Protein AF-A0A2S7UD95-F1 (afdb_monomer_lite)

Radius of gyration: 41.77 Å; chains: 1; bounding box: 107×38×133 Å

pLDDT: mean 90.7, std 10.5, range [41.28, 98.25]

Sequence (286 aa):
MSEIETAKEFFDQDFLKDIISALIGTGTALLVFYLTILWDRKKEKKKSKDDDNNRVRHFSNLVKSSIGHVETVASNLDKMVSEYEKNNLDFQLLRFSPNKSFNRLEKLLKNENYFLSYVNNFGESKIKTFNNLSSEVDYFNMQIDQLWTMVEKSQNFDYERKKRFKEQVSELMNLTAWFTKQPELLSDSDIDQLNSYIKEFYENMKDESDLNYFYEYIRKVLENVLIKYTSNQTVLSHLPKFRDTSVLFREIQLQNNNHKEELKQISETLKNTLEKYKSDASELIK

Secondary structure (DSSP, 8-state):
--SSSTTSSTT-HHHHHHHHHHHHHHHHHHHHHHHHHHHHHHHHHHHHHHHHHHHHHHHHHHHHHHHHHHHHHHHHHHHHHHHHHH-SSSPPPPPP----HHHHHHHHHT-HHHHHHHHHHH-GGGHHHHHHHHHHHHHHHHHHHHHHHHHHHHHHHHHHHHHHHHHHHHHHHHHHHHHTT-TTTS-HHHHHHHHHHHHHHHHH---TT-HHHHHHHHHHHHHHTGGGGTTSHHHHHHHHHHHHHHHHHHHHHHHHHHHHHHHHHHHHHHHHHHHHHHHHHHHHH-

Foldseek 3Di:
DPDPPPPPVVPDVVVVVVVVVVVVVVVVVVVVVVVVVVVVVVVVVVVLLVLLVVLLLVLLVLLVVVLVVLVVQLVQLVVLLVVCVVPLLDQGDRDDDDDCSLVVNLVLLPDVSNLVSVCVVPNPVLNVLSVLLNVLSVVVVVLVVVVVVLSVVLVVVLVVLLVVLLVLLVVVLVVLVVVLVCCVQFPPVLSVVSVVLSVCLVVPPPDPSPVVSSLVSLCCNVVVGLVVRCVPPVSVVCSVSSVVSNVSSVVSSVSSVVSSVVSVVSSVVSVVSSVVSCVSCVVSND

Organism: NCBI:txid1217969

Structure (mmCIF, N/CA/C/O backbone):
data_AF-A0A2S7UD95-F1
#
_entry.id   AF-A0A2S7UD95-F1
#
loop_
_atom_site.group_PDB
_atom_site.id
_atom_site.type_symbol
_atom_site.label_atom_id
_atom_site.label_alt_id
_atom_site.label_comp_id
_atom_site.label_asym_id
_atom_site.label_entity_id
_atom_site.label_seq_id
_atom_site.pdbx_PDB_ins_code
_atom_site.Cartn_x
_atom_site.Cartn_y
_atom_site.Cartn_z
_atom_site.occupancy
_atom_site.B_iso_or_equiv
_atom_site.auth_seq_id
_atom_site.auth_comp_id
_atom_site.auth_asym_id
_atom_site.auth_atom_id
_atom_site.pdbx_PDB_model_num
ATOM 1 N N . MET A 1 1 ? -72.784 25.195 90.424 1.00 41.28 1 MET A N 1
ATOM 2 C CA . MET A 1 1 ? -72.964 23.853 89.828 1.00 41.28 1 MET A CA 1
ATOM 3 C C . MET A 1 1 ? -73.214 24.035 88.335 1.00 41.28 1 MET A C 1
ATOM 5 O O . MET A 1 1 ? -74.368 24.108 87.949 1.00 41.28 1 MET A O 1
ATOM 9 N N . SER A 1 2 ? -72.171 24.204 87.514 1.00 45.53 2 SER A N 1
ATOM 10 C CA . SER A 1 2 ? -72.309 24.216 86.041 1.00 45.53 2 SER A CA 1
ATOM 11 C C . SER A 1 2 ? -70.952 24.112 85.317 1.00 45.53 2 SER A C 1
ATOM 13 O O . SER A 1 2 ? -70.662 24.921 84.444 1.00 45.53 2 SER A O 1
ATOM 15 N N . GLU A 1 3 ? -70.082 23.165 85.686 1.00 43.66 3 GLU A N 1
ATOM 16 C CA . GLU A 1 3 ? -68.773 23.022 85.006 1.00 43.66 3 GLU A CA 1
ATOM 17 C C . GLU A 1 3 ? -68.352 21.568 84.704 1.00 43.66 3 GLU A C 1
ATOM 19 O O . GLU A 1 3 ? -67.192 21.325 84.404 1.00 43.66 3 GLU A O 1
ATOM 24 N N . ILE A 1 4 ? -69.256 20.575 84.748 1.00 50.09 4 ILE A N 1
ATOM 25 C CA . ILE A 1 4 ? -68.863 19.152 84.576 1.00 50.09 4 ILE A CA 1
ATOM 26 C C . ILE A 1 4 ? -69.468 18.469 83.325 1.00 50.09 4 ILE A C 1
ATOM 28 O O . ILE A 1 4 ? -69.096 17.345 83.004 1.00 50.09 4 ILE A O 1
ATOM 32 N N . GLU A 1 5 ? -70.323 19.128 82.538 1.00 46.69 5 GLU A N 1
ATOM 33 C CA . GLU A 1 5 ? -70.929 18.488 81.348 1.00 46.69 5 GLU A CA 1
ATOM 34 C C . GLU A 1 5 ? -70.125 18.618 80.044 1.00 46.69 5 GLU A C 1
ATOM 36 O O . GLU A 1 5 ? -70.333 17.837 79.123 1.00 46.69 5 GLU A O 1
ATOM 41 N N . THR A 1 6 ? -69.130 19.500 79.960 1.00 47.50 6 THR A N 1
ATOM 42 C CA . THR A 1 6 ? -68.398 19.758 78.703 1.00 47.50 6 THR A CA 1
ATOM 43 C C . THR A 1 6 ? -67.282 18.760 78.377 1.00 47.50 6 THR A C 1
ATOM 45 O O . THR A 1 6 ? -66.757 18.779 77.268 1.00 47.50 6 THR A O 1
ATOM 48 N N . ALA A 1 7 ? -66.917 17.857 79.293 1.00 46.44 7 ALA A N 1
ATOM 49 C CA . ALA A 1 7 ? -65.842 16.884 79.057 1.00 46.44 7 ALA A CA 1
ATOM 50 C C . ALA A 1 7 ? -66.329 15.520 78.531 1.00 46.44 7 ALA A C 1
ATOM 52 O O . ALA A 1 7 ? -65.514 14.716 78.079 1.00 46.44 7 ALA A O 1
ATOM 53 N N . LYS A 1 8 ? -67.638 15.233 78.597 1.00 44.69 8 LYS A N 1
ATOM 54 C CA . LYS A 1 8 ? -68.181 13.892 78.315 1.00 44.69 8 LYS A CA 1
ATOM 55 C C . LYS A 1 8 ? -68.649 13.690 76.869 1.00 44.69 8 LYS A C 1
ATOM 57 O O . LYS A 1 8 ? -68.712 12.550 76.432 1.00 44.69 8 LYS A O 1
ATOM 62 N N . GLU A 1 9 ? -68.894 14.769 76.125 1.00 48.25 9 GLU A N 1
ATOM 63 C CA . GLU A 1 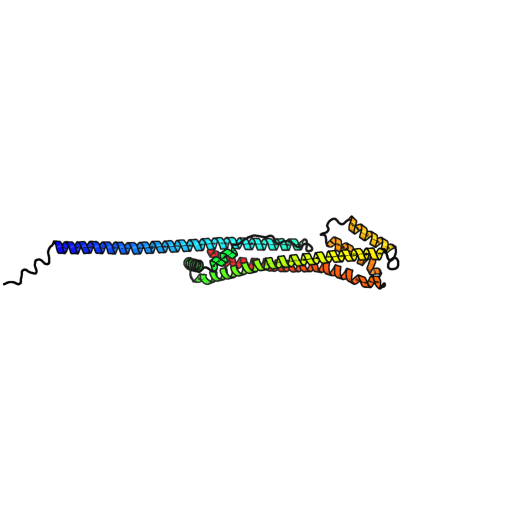9 ? -69.227 14.724 74.688 1.00 48.25 9 GLU A CA 1
ATOM 64 C C . GLU A 1 9 ? -67.995 14.786 73.766 1.00 48.25 9 GLU A C 1
ATOM 66 O O . GLU A 1 9 ? -68.100 14.514 72.577 1.00 48.25 9 GLU A O 1
ATOM 71 N N . PHE A 1 10 ? -66.801 15.093 74.288 1.00 51.41 10 PHE A N 1
ATOM 72 C CA . PHE A 1 10 ? -65.584 15.185 73.463 1.00 51.41 10 PHE A CA 1
ATOM 73 C C . PHE A 1 10 ? -64.951 13.813 73.142 1.00 51.41 10 PHE A C 1
ATOM 75 O O . PHE A 1 10 ? -64.099 13.704 72.265 1.00 51.41 10 PHE A O 1
ATOM 82 N N . PHE A 1 11 ? -65.370 12.755 73.843 1.00 52.34 11 PHE A N 1
ATOM 83 C CA . PHE A 1 11 ? -64.919 11.373 73.645 1.00 52.34 11 PHE A CA 1
ATOM 84 C C . PHE A 1 11 ? -66.098 10.466 73.275 1.00 52.34 11 PHE A C 1
ATOM 86 O O . PHE A 1 11 ? -66.363 9.465 73.942 1.00 52.34 11 PHE A O 1
ATOM 93 N N . ASP A 1 12 ? -66.824 10.829 72.218 1.00 63.19 12 ASP A N 1
ATOM 94 C CA . ASP A 1 12 ? -67.821 9.939 71.630 1.00 63.19 12 ASP A CA 1
ATOM 95 C C . ASP A 1 12 ? -67.127 8.709 71.009 1.00 63.19 12 ASP A C 1
ATOM 97 O O . ASP A 1 12 ? -66.039 8.814 70.426 1.00 63.19 12 ASP A O 1
ATOM 101 N N . GLN A 1 13 ? -67.721 7.523 71.151 1.00 63.59 13 GLN A N 1
ATOM 102 C CA . GLN A 1 13 ? -67.150 6.274 70.623 1.00 63.59 13 GLN A CA 1
ATOM 103 C C . GLN A 1 13 ? -66.925 6.355 69.108 1.00 63.59 13 GLN A C 1
ATOM 105 O O . GLN A 1 13 ? -65.952 5.789 68.603 1.00 63.59 13 GLN A O 1
ATOM 110 N N . ASP A 1 14 ? -67.782 7.098 68.411 1.00 69.06 14 ASP A N 1
ATOM 111 C CA . ASP A 1 14 ? -67.682 7.334 66.974 1.00 69.06 14 ASP A CA 1
ATOM 112 C C . ASP A 1 14 ? -66.488 8.235 66.614 1.00 69.06 14 ASP A C 1
ATOM 114 O O . ASP A 1 14 ? -65.767 7.934 65.666 1.00 69.06 14 ASP A O 1
ATOM 118 N N . PHE A 1 15 ? -66.153 9.238 67.437 1.00 71.75 15 PHE A N 1
ATOM 119 C CA . PHE A 1 15 ? -64.971 10.088 67.228 1.00 71.75 15 PHE A CA 1
ATOM 120 C C . PHE A 1 15 ? -63.655 9.300 67.355 1.00 71.75 15 PHE A C 1
ATOM 122 O O . PHE A 1 15 ? -62.754 9.421 66.521 1.00 71.75 15 PHE A O 1
ATOM 129 N N . LEU A 1 16 ? -63.543 8.431 68.367 1.00 72.75 16 LEU A N 1
ATOM 130 C CA . LEU A 1 16 ? -62.387 7.536 68.527 1.00 72.75 16 LEU A CA 1
ATOM 131 C C . LEU A 1 16 ? -62.278 6.528 67.375 1.00 72.75 16 LEU A C 1
ATOM 133 O O . LEU A 1 16 ? -61.175 6.228 66.912 1.00 72.75 16 LEU A O 1
ATOM 137 N N . LYS A 1 17 ? -63.413 6.011 66.900 1.00 75.44 17 LYS A N 1
ATOM 138 C CA . LYS A 1 17 ? -63.476 5.051 65.795 1.00 75.44 17 LYS A CA 1
ATOM 139 C C . LYS A 1 17 ? -63.091 5.692 64.463 1.00 75.44 17 LYS A C 1
ATOM 141 O O . LYS A 1 17 ? -62.359 5.062 63.698 1.00 75.44 17 LYS A O 1
ATOM 146 N N . ASP A 1 18 ? -63.487 6.937 64.224 1.00 75.25 18 ASP A N 1
ATOM 147 C CA . ASP A 1 18 ? -63.094 7.714 63.048 1.00 75.25 18 ASP A CA 1
ATOM 148 C C . ASP A 1 18 ? -61.602 8.060 63.068 1.00 75.25 18 ASP A C 1
ATOM 150 O O . ASP A 1 18 ? -60.921 7.882 62.058 1.00 75.25 18 ASP A O 1
ATOM 154 N N . ILE A 1 19 ? -61.047 8.444 64.225 1.00 77.25 19 ILE A N 1
ATOM 155 C CA . ILE A 1 19 ? -59.601 8.678 64.383 1.00 77.25 19 ILE A CA 1
ATOM 156 C C . ILE A 1 19 ? -58.801 7.395 64.138 1.00 77.25 19 ILE A C 1
ATOM 158 O O . ILE A 1 19 ? -57.818 7.416 63.396 1.00 77.25 19 ILE A O 1
ATOM 162 N N . ILE A 1 20 ? -59.208 6.267 64.728 1.00 76.69 20 ILE A N 1
ATOM 163 C CA . ILE A 1 20 ? -58.531 4.975 64.535 1.00 76.69 20 ILE A CA 1
ATOM 164 C C . ILE A 1 20 ? -58.647 4.524 63.074 1.00 76.69 20 ILE A C 1
ATOM 166 O O . ILE A 1 20 ? -57.659 4.079 62.493 1.00 76.69 20 ILE A O 1
ATOM 170 N N . SER A 1 21 ? -59.813 4.688 62.448 1.00 75.38 21 SER A N 1
ATOM 171 C CA . SER A 1 21 ? -60.026 4.341 61.037 1.00 75.38 21 SER A CA 1
ATOM 172 C C . SER A 1 21 ? -59.196 5.224 60.102 1.00 75.38 21 SER A C 1
ATOM 174 O O . SER A 1 21 ? -58.578 4.714 59.166 1.00 75.38 21 SER A O 1
ATOM 176 N N . ALA A 1 22 ? -59.097 6.525 60.386 1.00 79.12 22 ALA A N 1
ATOM 177 C CA . ALA A 1 22 ? -58.245 7.457 59.655 1.00 79.12 22 ALA A CA 1
ATOM 178 C C . ALA A 1 22 ? -56.751 7.144 59.842 1.00 79.12 22 ALA A C 1
ATOM 180 O O . ALA A 1 22 ? -55.991 7.193 58.873 1.00 79.12 22 ALA A O 1
ATOM 181 N N . LEU A 1 23 ? -56.322 6.762 61.050 1.00 77.38 23 LEU A N 1
ATOM 182 C CA . LEU A 1 23 ? -54.952 6.320 61.333 1.00 77.38 23 LEU A CA 1
ATOM 183 C C . LEU A 1 23 ? -54.609 5.018 60.602 1.00 77.38 23 LEU A C 1
ATOM 185 O O . LEU A 1 23 ? -53.533 4.922 60.015 1.00 77.38 23 LEU A O 1
ATOM 189 N N . ILE A 1 24 ? -55.520 4.042 60.582 1.00 83.06 24 ILE A N 1
ATOM 190 C CA . ILE A 1 24 ? -55.346 2.788 59.836 1.00 83.06 24 ILE A CA 1
ATOM 191 C C . ILE A 1 24 ? -55.293 3.071 58.331 1.00 83.06 24 ILE A C 1
ATOM 193 O O . ILE A 1 24 ? -54.383 2.589 57.655 1.00 83.06 24 ILE A O 1
ATOM 197 N N . GLY A 1 25 ? -56.211 3.884 57.800 1.00 83.56 25 GLY A N 1
ATOM 198 C CA . GLY A 1 25 ? -56.234 4.270 56.387 1.00 83.56 25 GLY A CA 1
ATOM 199 C C . GLY A 1 25 ? -54.957 4.998 55.961 1.00 83.56 25 GLY A C 1
ATOM 200 O O . GLY A 1 25 ? -54.326 4.622 54.974 1.00 83.56 25 GLY A O 1
ATOM 201 N N . THR A 1 26 ? -54.515 5.975 56.756 1.00 86.56 26 THR A N 1
ATOM 202 C CA . THR A 1 26 ? -53.285 6.742 56.506 1.00 86.56 26 THR A CA 1
ATOM 203 C C . THR A 1 26 ? -52.038 5.868 56.646 1.00 86.56 26 THR A C 1
ATOM 205 O O . THR A 1 26 ? -51.155 5.914 55.793 1.00 86.56 26 THR A O 1
ATOM 208 N N . GLY A 1 27 ? -51.968 5.022 57.678 1.00 84.69 27 GLY A N 1
ATOM 209 C CA . GLY A 1 27 ? -50.855 4.093 57.888 1.00 84.69 27 GLY A CA 1
ATOM 210 C C . GLY A 1 27 ? -50.731 3.062 56.765 1.00 84.69 27 GLY A C 1
ATOM 211 O O . GLY A 1 27 ? -49.632 2.809 56.273 1.00 84.69 27 GLY A O 1
ATOM 212 N N . THR A 1 28 ? -51.861 2.529 56.295 1.00 87.94 28 THR A N 1
ATOM 213 C CA . THR A 1 28 ? -51.903 1.604 55.153 1.00 87.94 28 THR A CA 1
ATOM 214 C C . THR A 1 28 ? -51.470 2.308 53.867 1.00 87.94 28 THR A C 1
ATOM 216 O O . THR A 1 28 ? -50.659 1.765 53.121 1.00 87.94 28 THR A O 1
ATOM 219 N N . ALA A 1 29 ? -51.933 3.539 53.628 1.00 88.56 29 ALA A N 1
ATOM 220 C CA . ALA A 1 29 ? -51.522 4.333 52.471 1.00 88.56 29 ALA A CA 1
ATOM 221 C C . ALA A 1 29 ? -50.014 4.649 52.480 1.00 88.56 29 ALA A C 1
ATOM 223 O O . ALA A 1 29 ? -49.354 4.492 51.453 1.00 88.56 29 ALA A O 1
ATOM 224 N N . LEU A 1 30 ? -49.446 5.021 53.634 1.00 88.00 30 LEU A N 1
ATOM 225 C CA . LEU A 1 30 ? -48.004 5.251 53.794 1.00 88.00 30 LEU A CA 1
ATOM 226 C C . LEU A 1 30 ? -47.185 3.979 53.551 1.00 88.00 30 LEU A C 1
ATOM 228 O O . LEU A 1 30 ? -46.147 4.033 52.891 1.00 88.00 30 LEU A O 1
ATOM 232 N N . LEU A 1 31 ? -47.656 2.833 54.045 1.00 90.25 31 LEU A N 1
ATOM 233 C CA . LEU A 1 31 ? -47.000 1.545 53.835 1.00 90.25 31 LEU A CA 1
ATOM 234 C C . LEU A 1 31 ? -47.027 1.134 52.358 1.00 90.25 31 LEU A C 1
ATOM 236 O O . LEU A 1 31 ? -45.992 0.746 51.819 1.00 90.25 31 LEU A O 1
ATOM 240 N N . VAL A 1 32 ? -48.175 1.271 51.686 1.00 92.19 32 VAL A N 1
ATOM 241 C CA . VAL A 1 32 ? -48.296 1.018 50.241 1.00 92.19 32 VAL A CA 1
ATOM 242 C C . VAL A 1 32 ? -47.366 1.945 49.461 1.00 92.19 32 VAL A C 1
ATOM 244 O O . VAL A 1 32 ? -46.585 1.464 48.647 1.00 92.19 32 VAL A O 1
ATOM 247 N N . PHE A 1 33 ? -47.369 3.246 49.759 1.00 91.88 33 PHE A N 1
ATOM 248 C CA . PHE A 1 33 ? -46.490 4.220 49.110 1.00 91.88 33 PHE A CA 1
ATOM 249 C C . PHE A 1 33 ? -45.003 3.875 49.287 1.00 91.88 33 PHE A C 1
ATOM 251 O O . PHE A 1 33 ? -44.237 3.885 48.322 1.00 91.88 33 PHE A O 1
ATOM 258 N N . TYR A 1 34 ? -44.592 3.504 50.502 1.00 92.06 34 TYR A N 1
ATOM 259 C CA . TYR A 1 34 ? -43.222 3.083 50.787 1.00 92.06 34 TYR A CA 1
ATOM 260 C C . TYR A 1 34 ? -42.828 1.816 50.011 1.00 92.06 34 TYR A C 1
ATOM 262 O O . TYR A 1 34 ? -41.756 1.771 49.401 1.00 92.06 34 TYR A O 1
ATOM 270 N N . LEU A 1 35 ? -43.699 0.800 49.981 1.00 93.62 35 LEU A N 1
ATOM 271 C CA . LEU A 1 35 ? -43.471 -0.427 49.213 1.00 93.62 35 LEU A CA 1
ATOM 272 C C . LEU A 1 35 ? -43.395 -0.156 47.705 1.00 93.62 35 LEU A C 1
ATOM 274 O O . LEU A 1 35 ? -42.530 -0.725 47.036 1.00 93.62 35 LEU A O 1
ATOM 278 N N . THR A 1 36 ? -44.235 0.739 47.178 1.00 93.12 36 THR A N 1
ATOM 279 C CA . THR A 1 36 ? -44.189 1.171 45.775 1.00 93.12 36 THR A CA 1
ATOM 280 C C . THR A 1 36 ? -42.856 1.840 45.450 1.00 93.12 36 THR A C 1
ATOM 282 O O . THR A 1 36 ? -42.200 1.419 44.501 1.00 93.12 36 THR A O 1
ATOM 285 N N . ILE A 1 37 ? -42.370 2.775 46.280 1.00 92.81 37 ILE A N 1
ATOM 286 C CA . ILE A 1 37 ? -41.050 3.405 46.086 1.00 92.81 37 ILE A CA 1
ATOM 287 C C . ILE A 1 37 ? -39.927 2.361 46.073 1.00 92.81 37 ILE A C 1
ATOM 289 O O . ILE A 1 37 ? -39.010 2.439 45.252 1.00 92.81 37 ILE A O 1
ATOM 293 N N . LEU A 1 38 ? -39.959 1.382 46.981 1.00 93.00 38 LEU A N 1
ATOM 294 C CA . LEU A 1 38 ? -38.955 0.31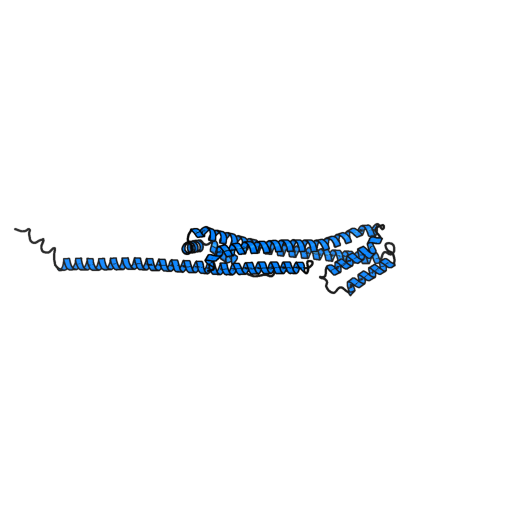6 47.002 1.00 93.00 38 LEU A CA 1
ATOM 295 C C . LEU A 1 38 ? -39.010 -0.550 45.740 1.00 93.00 38 LEU A C 1
ATOM 297 O O . LEU A 1 38 ? -37.960 -0.912 45.195 1.00 93.00 38 LEU A O 1
ATOM 301 N N . TRP A 1 39 ? -40.214 -0.882 45.274 1.00 92.50 39 TRP A N 1
ATOM 302 C CA . TRP A 1 39 ? -40.412 -1.669 44.062 1.00 92.50 39 TRP A CA 1
ATOM 303 C C . TRP A 1 39 ? -39.953 -0.917 42.812 1.00 92.50 39 TRP A C 1
ATOM 305 O O . TRP A 1 39 ? -39.196 -1.482 42.017 1.00 92.50 39 TRP A O 1
ATOM 315 N N . ASP A 1 40 ? -40.306 0.361 42.688 1.00 91.56 40 ASP A N 1
ATOM 316 C CA . ASP A 1 40 ? -39.889 1.226 41.584 1.00 91.56 40 ASP A CA 1
ATOM 317 C C . ASP A 1 40 ? -38.369 1.382 41.556 1.00 91.56 40 ASP A C 1
ATOM 319 O O . ASP A 1 40 ? -37.747 1.112 40.530 1.00 91.56 40 ASP A O 1
ATOM 323 N N . ARG A 1 41 ? -37.731 1.643 42.705 1.00 92.44 41 ARG A N 1
ATOM 324 C CA . ARG A 1 41 ? -36.260 1.677 42.809 1.00 92.44 41 ARG A CA 1
ATOM 325 C C . ARG A 1 41 ? -35.614 0.358 42.390 1.00 92.44 41 ARG A C 1
ATOM 327 O O . ARG A 1 41 ? -34.565 0.355 41.746 1.00 92.44 41 ARG A O 1
ATOM 334 N N . LYS A 1 42 ? -36.202 -0.785 42.759 1.00 92.75 42 LYS A N 1
ATOM 335 C CA . LYS A 1 42 ? -35.689 -2.108 42.361 1.00 92.75 42 LYS A CA 1
ATOM 336 C C . LYS A 1 42 ? -35.839 -2.328 40.854 1.00 92.75 42 LYS A C 1
ATOM 338 O O . LYS A 1 42 ? -34.926 -2.864 40.225 1.00 92.75 42 LYS A O 1
ATOM 343 N N . LYS A 1 43 ? -36.965 -1.908 40.278 1.00 93.25 43 LYS A N 1
ATOM 344 C CA . LYS A 1 43 ? -37.251 -1.990 38.843 1.00 93.25 43 LYS A CA 1
ATOM 345 C C . LYS A 1 43 ? -36.322 -1.087 38.032 1.00 93.25 43 LYS A C 1
ATOM 347 O O . LYS A 1 43 ? -35.761 -1.552 37.044 1.00 93.25 43 LYS A O 1
ATOM 352 N N . GLU A 1 44 ? -36.099 0.147 38.473 1.00 91.25 44 GLU A N 1
ATOM 353 C CA . GLU A 1 44 ? -35.153 1.087 37.863 1.00 91.25 44 GLU A CA 1
ATOM 354 C C . GLU A 1 44 ? -33.721 0.559 37.905 1.00 91.25 44 GLU A C 1
ATOM 356 O O . GLU A 1 44 ? -33.050 0.539 36.876 1.00 91.25 44 GLU A O 1
ATOM 361 N N . LYS A 1 45 ? -33.268 0.039 39.055 1.00 90.69 45 LYS A N 1
ATOM 362 C CA . LYS A 1 45 ? -31.945 -0.597 39.168 1.00 90.69 45 LYS A CA 1
ATOM 363 C C . LYS A 1 45 ? -31.791 -1.783 38.220 1.00 90.69 45 LYS A C 1
ATOM 365 O O . LYS A 1 45 ? -30.742 -1.930 37.599 1.00 90.69 45 LYS A O 1
ATOM 370 N N . LYS A 1 46 ? -32.824 -2.624 38.097 1.00 92.69 46 LYS A N 1
ATOM 371 C CA . LYS A 1 46 ? -32.813 -3.750 37.154 1.00 92.69 46 LYS A CA 1
ATOM 372 C C . LYS A 1 46 ? -32.730 -3.255 35.709 1.00 92.69 46 LYS A C 1
ATOM 374 O O . LYS A 1 46 ? -31.874 -3.725 34.974 1.00 92.69 46 LYS A O 1
ATOM 379 N N . LYS A 1 47 ? -33.565 -2.283 35.333 1.00 92.81 47 LYS A N 1
ATOM 380 C CA . LYS A 1 47 ? -33.572 -1.699 33.987 1.00 92.81 47 LYS A CA 1
ATOM 381 C C . LYS A 1 47 ? -32.221 -1.072 33.634 1.00 92.81 47 LYS A C 1
ATOM 383 O O . LYS A 1 47 ? -31.691 -1.364 32.575 1.00 92.81 47 LYS A O 1
ATOM 388 N N . SER A 1 48 ? -31.645 -0.286 34.543 1.00 91.00 48 SER A N 1
ATOM 389 C CA . SER A 1 48 ? -30.319 0.318 34.371 1.00 91.00 48 SER A CA 1
ATOM 390 C C . SER A 1 48 ? -29.236 -0.745 34.146 1.00 91.00 48 SER A C 1
ATOM 392 O O . SER A 1 48 ? -28.458 -0.656 33.200 1.00 91.00 48 SER A O 1
ATOM 394 N N . LYS A 1 49 ? -29.252 -1.827 34.937 1.00 92.25 49 LYS A N 1
ATOM 395 C CA . LYS A 1 49 ? -28.331 -2.956 34.754 1.00 92.25 49 LYS A CA 1
ATOM 396 C C . LYS A 1 49 ? -28.532 -3.674 33.413 1.00 92.25 49 LYS A C 1
ATOM 398 O O . LYS A 1 49 ? -27.554 -4.056 32.775 1.00 92.25 49 LYS A O 1
ATOM 403 N N . ASP A 1 50 ? -29.777 -3.864 32.981 1.00 93.06 50 ASP A N 1
ATOM 404 C CA . ASP A 1 50 ? -30.091 -4.471 31.683 1.00 93.06 50 ASP A CA 1
ATOM 405 C C . ASP A 1 50 ? -29.612 -3.576 30.520 1.00 93.06 50 ASP A C 1
ATOM 407 O O . ASP A 1 50 ? -29.041 -4.078 29.548 1.00 93.06 50 ASP A O 1
ATOM 411 N N . ASP A 1 51 ? -29.774 -2.255 30.637 1.00 93.19 51 ASP A N 1
ATOM 412 C CA . ASP A 1 51 ? -29.285 -1.269 29.666 1.00 93.19 51 ASP A CA 1
ATOM 413 C C . ASP A 1 51 ? -27.746 -1.260 29.593 1.00 93.19 51 ASP A C 1
ATOM 415 O O . ASP A 1 51 ? -27.181 -1.289 28.494 1.00 93.19 51 ASP A O 1
ATOM 419 N N . ASP A 1 52 ? -27.065 -1.307 30.741 1.00 92.56 52 ASP A N 1
ATOM 420 C CA . ASP A 1 52 ? -25.605 -1.411 30.824 1.00 92.56 52 ASP A CA 1
ATOM 421 C C . ASP A 1 52 ? -25.090 -2.697 30.162 1.00 92.56 52 ASP A C 1
ATOM 423 O O . ASP A 1 52 ? -24.198 -2.650 29.310 1.00 92.56 52 ASP A O 1
ATOM 427 N N . ASN A 1 53 ? -25.696 -3.844 30.480 1.00 93.38 53 ASN A N 1
ATOM 428 C CA . ASN A 1 53 ? -25.354 -5.133 29.871 1.00 93.38 53 ASN A CA 1
ATOM 429 C C . ASN A 1 53 ? -25.551 -5.115 28.349 1.00 93.38 53 ASN A C 1
ATOM 431 O O . ASN A 1 53 ? -24.726 -5.637 27.597 1.00 93.38 53 ASN A O 1
ATOM 435 N N . ASN A 1 54 ? -26.641 -4.507 27.872 1.00 92.94 54 ASN A N 1
ATOM 436 C CA . ASN A 1 54 ? -26.917 -4.385 26.443 1.00 92.94 54 ASN A CA 1
ATOM 437 C C . ASN A 1 54 ? -25.863 -3.538 25.723 1.00 92.94 54 ASN A C 1
ATOM 439 O O . ASN A 1 54 ? -25.414 -3.925 24.640 1.00 92.94 54 ASN A O 1
ATOM 443 N N . ARG A 1 55 ? -25.437 -2.422 26.326 1.00 94.50 55 ARG A N 1
ATOM 444 C CA . ARG A 1 55 ? -24.370 -1.562 25.789 1.00 94.50 55 ARG A CA 1
ATOM 445 C C . ARG A 1 55 ? -23.030 -2.285 25.759 1.00 94.50 55 ARG A C 1
ATOM 447 O O . ARG A 1 55 ? -22.377 -2.274 24.718 1.00 94.50 55 ARG A O 1
ATOM 454 N N . VAL A 1 56 ? -22.656 -2.974 26.839 1.00 93.62 56 VAL A N 1
ATOM 455 C CA . VAL A 1 56 ? -21.416 -3.767 26.895 1.00 93.62 56 VAL A CA 1
ATOM 456 C C . VAL A 1 56 ? -21.431 -4.890 25.860 1.00 93.62 56 VAL A C 1
ATOM 458 O O . VAL A 1 56 ? -20.448 -5.080 25.149 1.00 93.62 56 VAL A O 1
ATOM 461 N N . ARG A 1 57 ? -22.559 -5.586 25.686 1.00 93.75 57 ARG A N 1
AT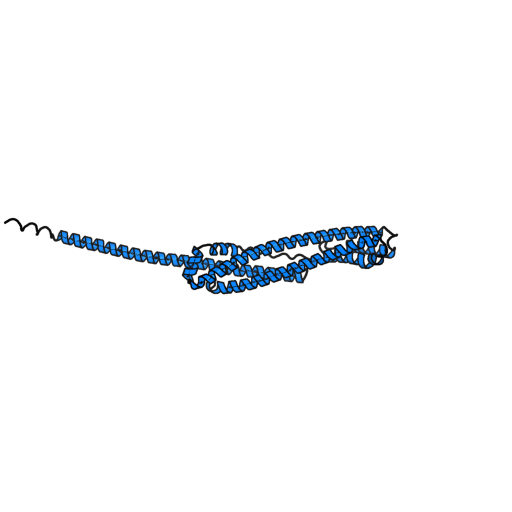OM 462 C CA . ARG A 1 57 ? -22.708 -6.619 24.650 1.00 93.75 57 ARG A CA 1
ATOM 463 C C . ARG A 1 57 ? -22.576 -6.047 23.238 1.00 93.75 57 ARG A C 1
ATOM 465 O O . ARG A 1 57 ? -21.904 -6.638 22.397 1.00 93.75 57 ARG A O 1
ATOM 472 N N . HIS A 1 58 ? -23.205 -4.904 22.965 1.00 93.69 58 HIS A N 1
ATOM 473 C CA . HIS A 1 58 ? -23.068 -4.229 21.673 1.00 93.69 58 HIS A CA 1
ATOM 474 C C . HIS A 1 58 ? -21.616 -3.808 21.409 1.00 93.69 58 HIS A C 1
ATOM 476 O O . HIS A 1 58 ? -21.094 -4.056 20.322 1.00 93.69 58 HIS A O 1
ATOM 482 N N . PHE A 1 59 ? -20.953 -3.240 22.419 1.00 94.06 59 PHE A N 1
ATOM 483 C CA . PHE A 1 59 ? -19.543 -2.875 22.358 1.00 94.06 59 PHE A CA 1
ATOM 484 C C . PHE A 1 59 ? -18.655 -4.096 22.082 1.00 94.06 59 PHE A C 1
ATOM 486 O O . PHE A 1 59 ? -17.904 -4.087 21.112 1.00 94.06 59 PHE A O 1
ATOM 493 N N . SER A 1 60 ? -18.825 -5.185 22.838 1.00 94.00 60 SER A N 1
ATOM 494 C CA . SER A 1 60 ? -18.123 -6.461 22.639 1.00 94.00 60 SER A CA 1
ATOM 495 C C . SER A 1 60 ? -18.272 -6.998 21.212 1.00 94.00 60 SER A C 1
ATOM 497 O O . SER A 1 60 ? -17.280 -7.338 20.570 1.00 94.00 60 SER A O 1
ATOM 499 N N . ASN A 1 61 ? -19.489 -7.008 20.661 1.00 92.81 61 ASN A N 1
ATOM 500 C CA . ASN A 1 61 ? -19.722 -7.469 19.289 1.00 92.81 61 ASN A CA 1
ATOM 501 C C . ASN A 1 61 ? -18.961 -6.633 18.250 1.00 92.81 61 ASN A C 1
ATOM 503 O O . ASN A 1 61 ? -18.428 -7.181 17.283 1.00 92.81 61 ASN A O 1
ATOM 507 N N . LEU A 1 62 ? -18.890 -5.315 18.443 1.00 93.12 62 LEU A N 1
ATOM 508 C CA . LEU A 1 62 ? -18.130 -4.441 17.554 1.00 93.12 62 LEU A CA 1
ATOM 509 C C . LEU A 1 62 ? -16.620 -4.642 17.698 1.00 93.12 62 LEU A C 1
ATOM 511 O O . LEU A 1 62 ? -15.936 -4.652 16.679 1.00 93.12 62 LEU A O 1
ATOM 515 N N . VAL A 1 63 ? -16.122 -4.871 18.915 1.00 94.31 63 VAL A N 1
ATOM 516 C CA . VAL A 1 63 ? -14.715 -5.219 19.168 1.00 94.31 63 VAL A CA 1
ATOM 517 C C . VAL A 1 63 ? -14.350 -6.549 18.492 1.00 94.31 63 VAL A C 1
ATOM 519 O O . VAL A 1 63 ? -13.340 -6.643 17.802 1.00 94.31 63 VAL A O 1
ATOM 522 N N . LYS A 1 64 ? -15.203 -7.579 18.583 1.00 93.31 64 LYS A N 1
ATOM 523 C CA . LYS A 1 64 ? -14.995 -8.849 17.856 1.00 93.31 64 LYS A CA 1
ATOM 524 C C . LYS A 1 64 ? -14.959 -8.634 16.340 1.00 93.31 64 LYS A C 1
ATOM 526 O O . LYS A 1 64 ? -14.117 -9.195 15.644 1.00 93.31 64 LYS A O 1
ATOM 531 N N . SER A 1 65 ? -15.865 -7.804 15.821 1.00 92.06 65 SER A N 1
ATOM 532 C CA . SER A 1 65 ? -15.918 -7.484 14.392 1.00 92.06 65 SER A CA 1
ATOM 533 C C . SER A 1 65 ? -14.698 -6.692 13.910 1.00 92.06 65 SER A C 1
ATOM 535 O O . SER A 1 65 ? -14.246 -6.907 12.785 1.00 92.06 65 SER A O 1
ATOM 537 N N . SER A 1 66 ? -14.169 -5.779 14.727 1.00 93.06 66 SER A N 1
ATOM 538 C CA . SER A 1 66 ? -13.001 -4.974 14.370 1.00 93.06 66 SER A CA 1
ATOM 539 C C . SER A 1 66 ? -11.713 -5.796 14.369 1.00 93.06 66 SER A C 1
ATOM 541 O O . SER A 1 66 ? -10.902 -5.620 13.464 1.00 93.06 66 SER A O 1
ATOM 543 N N . ILE A 1 67 ? -11.570 -6.765 15.281 1.00 94.25 67 ILE A N 1
ATOM 544 C CA . ILE A 1 67 ? -10.467 -7.742 15.262 1.00 94.25 67 ILE A CA 1
ATOM 545 C C . ILE A 1 67 ? -10.412 -8.458 13.909 1.00 94.25 67 ILE A C 1
ATOM 547 O O . ILE A 1 67 ? -9.403 -8.370 13.212 1.00 94.25 67 ILE A O 1
ATOM 551 N N . GLY A 1 68 ? -11.521 -9.078 13.487 1.00 92.19 68 GLY A N 1
ATOM 552 C CA . GLY A 1 68 ? -11.573 -9.783 12.201 1.00 92.19 68 GLY A CA 1
ATOM 553 C C . GLY A 1 68 ? -11.315 -8.866 10.998 1.00 92.19 68 GLY A C 1
ATOM 554 O O . GLY A 1 68 ? -10.787 -9.298 9.971 1.00 92.19 68 GLY A O 1
ATOM 555 N N . HIS A 1 69 ? -11.638 -7.573 11.120 1.00 92.12 69 HIS A N 1
ATOM 556 C CA . HIS A 1 69 ? -11.305 -6.599 10.089 1.00 92.12 69 HIS A CA 1
ATOM 557 C C . HIS A 1 69 ? -9.797 -6.384 9.953 1.00 92.12 69 HIS A C 1
ATOM 559 O O . HIS A 1 69 ? -9.289 -6.462 8.836 1.00 92.12 69 HIS A O 1
ATOM 565 N N . VAL A 1 70 ? -9.088 -6.144 11.061 1.00 92.50 70 VAL A N 1
ATOM 566 C CA . VAL A 1 70 ? -7.628 -5.945 11.035 1.00 92.50 70 VAL A CA 1
ATOM 567 C C . VAL A 1 70 ? -6.929 -7.195 10.534 1.00 92.50 70 VAL A C 1
ATOM 569 O O . VAL A 1 70 ? -6.022 -7.085 9.718 1.00 92.50 70 VAL A O 1
ATOM 572 N N . GLU A 1 71 ? -7.385 -8.381 10.940 1.00 93.88 71 GLU A N 1
ATOM 573 C CA . GLU A 1 71 ? -6.856 -9.654 10.432 1.00 93.88 71 GLU A CA 1
ATOM 574 C C . GLU A 1 71 ? -6.998 -9.756 8.910 1.00 93.88 71 GLU A C 1
ATOM 576 O O . GLU A 1 71 ? -6.062 -10.154 8.214 1.00 93.88 71 GLU A O 1
ATOM 581 N N . THR A 1 72 ? -8.145 -9.332 8.375 1.00 93.31 72 THR A N 1
ATOM 582 C CA . THR A 1 72 ? -8.383 -9.302 6.927 1.00 93.31 72 THR A CA 1
ATOM 583 C C . THR A 1 72 ? -7.470 -8.296 6.226 1.00 93.31 72 THR A C 1
ATOM 585 O O . THR A 1 72 ? -6.883 -8.626 5.196 1.00 93.31 72 THR A O 1
ATOM 588 N N . VAL A 1 73 ? -7.318 -7.086 6.777 1.00 92.50 73 VAL A N 1
ATOM 589 C CA . VAL A 1 73 ? -6.426 -6.051 6.223 1.00 92.50 73 VAL A CA 1
ATOM 590 C C . VAL A 1 73 ? -4.978 -6.539 6.224 1.00 92.50 73 VAL A C 1
ATOM 592 O O . VAL A 1 73 ? -4.332 -6.511 5.180 1.00 92.50 73 VAL A O 1
ATOM 595 N N . ALA A 1 74 ? -4.493 -7.066 7.349 1.00 93.12 74 ALA A N 1
ATOM 596 C CA . ALA A 1 74 ? -3.144 -7.611 7.473 1.00 93.12 74 ALA A CA 1
ATOM 597 C C . ALA A 1 74 ? -2.905 -8.774 6.493 1.00 93.12 74 ALA A C 1
ATOM 599 O O . ALA A 1 74 ? -1.897 -8.796 5.792 1.00 93.12 74 ALA A O 1
ATOM 600 N N . SER A 1 75 ? -3.865 -9.696 6.356 1.00 94.50 75 SER A N 1
ATOM 601 C CA . SER A 1 75 ? -3.774 -10.788 5.377 1.00 94.50 75 SER A CA 1
ATOM 602 C C . SER A 1 75 ? -3.744 -10.285 3.930 1.00 94.50 75 SER A C 1
ATOM 604 O O . SER A 1 75 ? -3.041 -10.849 3.089 1.00 94.50 75 SER A O 1
ATOM 606 N N . ASN A 1 76 ? -4.504 -9.235 3.611 1.00 94.38 76 ASN A N 1
ATOM 607 C CA . ASN A 1 76 ? -4.493 -8.637 2.278 1.00 94.38 76 ASN A CA 1
ATOM 608 C C . ASN A 1 76 ? -3.163 -7.934 1.979 1.00 94.38 76 ASN A C 1
ATOM 610 O O . ASN A 1 76 ? -2.682 -8.044 0.851 1.00 94.38 76 ASN A O 1
ATOM 614 N N . LEU A 1 77 ? -2.554 -7.282 2.974 1.00 94.69 77 LEU A N 1
ATOM 615 C CA . LEU A 1 77 ? -1.209 -6.713 2.861 1.00 94.69 77 LEU A CA 1
ATOM 616 C C . LEU A 1 77 ? -0.159 -7.796 2.621 1.00 94.69 77 LEU A C 1
ATOM 618 O O . LEU A 1 77 ? 0.619 -7.677 1.682 1.00 94.69 77 LEU A O 1
ATOM 622 N N . ASP A 1 78 ? -0.179 -8.884 3.394 1.00 94.88 78 ASP A N 1
ATOM 623 C CA . ASP A 1 78 ? 0.762 -9.997 3.208 1.00 94.88 78 ASP A CA 1
ATOM 624 C C . ASP A 1 78 ? 0.659 -10.601 1.801 1.00 94.88 78 ASP A C 1
ATOM 626 O O . ASP A 1 78 ? 1.668 -10.891 1.159 1.00 94.88 78 ASP A O 1
ATOM 630 N N . LYS A 1 79 ? -0.570 -10.756 1.290 1.00 95.12 79 LYS A N 1
ATOM 631 C CA . LYS A 1 79 ? -0.799 -11.219 -0.085 1.00 95.12 79 LYS A CA 1
ATOM 632 C C . LYS A 1 79 ? -0.215 -10.242 -1.099 1.00 95.12 79 LYS A C 1
ATOM 634 O O . LYS A 1 79 ? 0.494 -10.681 -1.995 1.00 95.12 79 LYS A O 1
ATOM 639 N N . MET A 1 80 ? -0.474 -8.944 -0.949 1.00 95.12 80 MET A N 1
ATOM 640 C CA . MET A 1 80 ? 0.077 -7.912 -1.834 1.00 95.12 80 MET A CA 1
ATOM 641 C C . MET A 1 80 ? 1.613 -7.926 -1.834 1.00 95.12 80 MET A C 1
ATOM 643 O O . MET A 1 80 ? 2.220 -7.909 -2.901 1.00 95.12 80 MET A O 1
ATOM 647 N N . VAL A 1 81 ? 2.238 -8.051 -0.659 1.00 95.94 81 VAL A N 1
ATOM 648 C CA . VAL A 1 81 ? 3.695 -8.206 -0.517 1.00 95.94 81 VAL A CA 1
ATOM 649 C C . VAL A 1 81 ? 4.192 -9.446 -1.264 1.00 95.94 81 VAL A C 1
ATOM 651 O O . VAL A 1 81 ? 5.136 -9.344 -2.043 1.00 95.94 81 VAL A O 1
ATOM 654 N N . SER A 1 82 ? 3.526 -10.593 -1.101 1.00 95.69 82 SER A N 1
ATOM 655 C CA . SER A 1 82 ? 3.911 -11.834 -1.789 1.00 95.69 82 SER A CA 1
ATOM 656 C C . SER A 1 82 ? 3.772 -11.759 -3.314 1.00 95.69 82 SER A C 1
ATOM 658 O O . SER A 1 82 ? 4.521 -12.413 -4.033 1.00 95.69 82 SER A O 1
ATOM 660 N N . GLU A 1 83 ? 2.836 -10.959 -3.834 1.00 95.44 83 GLU A N 1
ATOM 661 C CA . GLU A 1 83 ? 2.710 -10.743 -5.279 1.00 95.44 83 GLU A CA 1
ATOM 662 C C . GLU A 1 83 ? 3.834 -9.838 -5.809 1.00 95.44 83 GLU A C 1
ATOM 664 O O . GLU A 1 83 ? 4.398 -10.132 -6.862 1.00 95.44 83 GLU A O 1
ATOM 669 N N . TYR A 1 84 ? 4.254 -8.817 -5.051 1.00 95.12 84 TYR A N 1
ATOM 670 C CA . TYR A 1 84 ? 5.437 -8.019 -5.402 1.00 95.12 84 TYR A CA 1
ATOM 671 C C . TYR A 1 84 ? 6.731 -8.843 -5.414 1.00 95.12 84 TYR A C 1
ATOM 673 O O . TYR A 1 84 ? 7.625 -8.561 -6.206 1.00 95.12 84 TYR A O 1
ATOM 681 N N . GLU A 1 85 ? 6.854 -9.866 -4.562 1.00 92.81 85 GLU A N 1
ATOM 682 C CA . GLU A 1 85 ? 8.008 -10.778 -4.575 1.00 92.81 85 GLU A CA 1
ATOM 683 C C . GLU A 1 85 ? 8.068 -11.641 -5.842 1.00 92.81 85 GLU A C 1
ATOM 685 O O . GLU A 1 85 ? 9.157 -11.997 -6.290 1.00 92.81 85 GLU A O 1
ATOM 690 N N . LYS A 1 86 ? 6.912 -11.956 -6.439 1.00 93.56 86 LYS A N 1
ATOM 691 C CA . LYS A 1 86 ? 6.831 -12.692 -7.709 1.00 93.56 86 LYS A CA 1
ATOM 692 C C . LYS A 1 86 ? 7.066 -11.778 -8.906 1.00 93.56 86 LYS A C 1
ATOM 694 O O . LYS A 1 86 ? 7.715 -12.185 -9.865 1.00 93.56 86 LYS A O 1
ATOM 699 N N . ASN A 1 87 ? 6.508 -10.569 -8.864 1.00 91.25 87 ASN A N 1
ATOM 700 C CA . ASN A 1 87 ? 6.595 -9.589 -9.934 1.00 91.25 87 ASN A CA 1
ATOM 701 C C . ASN A 1 87 ? 6.614 -8.169 -9.355 1.00 91.25 87 ASN A C 1
ATOM 703 O O . ASN A 1 87 ? 5.583 -7.623 -8.959 1.00 91.25 87 ASN A O 1
ATOM 707 N N . ASN A 1 88 ? 7.801 -7.564 -9.351 1.00 91.38 88 ASN A N 1
ATOM 708 C CA . ASN A 1 88 ? 8.018 -6.209 -8.850 1.00 91.38 88 ASN A CA 1
ATOM 709 C C . ASN A 1 88 ? 7.948 -5.124 -9.936 1.00 91.38 88 ASN A C 1
ATOM 711 O O . ASN A 1 88 ? 8.170 -3.947 -9.646 1.00 91.38 88 ASN A O 1
ATOM 715 N N . LEU A 1 89 ? 7.658 -5.502 -11.180 1.00 92.62 89 LEU A N 1
ATOM 716 C CA . LEU A 1 89 ? 7.415 -4.549 -12.256 1.00 92.62 89 LEU A CA 1
ATOM 717 C C . LEU A 1 89 ? 5.956 -4.136 -12.280 1.00 92.62 89 LEU A C 1
ATOM 719 O O . LEU A 1 89 ? 5.673 -2.957 -12.464 1.00 92.62 89 LEU A O 1
ATOM 723 N N . ASP A 1 90 ? 5.038 -5.065 -12.032 1.00 90.00 90 ASP A N 1
ATOM 724 C CA . ASP A 1 90 ? 3.618 -4.752 -11.965 1.00 90.00 90 ASP A CA 1
ATOM 725 C C . ASP A 1 90 ? 3.212 -4.197 -10.607 1.00 90.00 90 ASP A C 1
ATOM 727 O O . ASP A 1 90 ? 3.646 -4.657 -9.549 1.00 90.00 90 ASP A O 1
ATOM 731 N N . PHE A 1 91 ? 2.349 -3.182 -10.648 1.00 91.69 91 PHE A N 1
ATOM 732 C CA . PHE A 1 91 ? 1.785 -2.623 -9.435 1.00 91.69 91 PHE A CA 1
ATOM 733 C C . PHE A 1 91 ? 0.687 -3.550 -8.929 1.00 91.69 91 PHE A C 1
ATOM 735 O O . PHE A 1 91 ? -0.287 -3.818 -9.634 1.00 91.69 91 PHE A O 1
ATOM 742 N N . GLN A 1 92 ? 0.836 -4.027 -7.700 1.00 92.12 92 GLN A N 1
ATOM 743 C CA . GLN A 1 92 ? -0.133 -4.923 -7.089 1.00 92.12 92 GLN A CA 1
ATOM 744 C C . GLN A 1 92 ? -1.263 -4.105 -6.467 1.00 92.12 92 GLN A C 1
ATOM 746 O O . GLN A 1 92 ? -1.028 -3.087 -5.827 1.00 92.12 92 GLN A O 1
ATOM 751 N N . LEU A 1 93 ? -2.513 -4.528 -6.649 1.00 87.50 93 LEU A N 1
ATOM 752 C CA . LEU A 1 93 ? -3.658 -3.804 -6.095 1.00 87.50 93 LEU A CA 1
ATOM 753 C C . LEU A 1 93 ? -3.995 -4.305 -4.692 1.00 87.50 93 LEU A C 1
ATOM 755 O O . LEU A 1 93 ? -4.139 -5.510 -4.459 1.00 87.50 93 LEU A O 1
ATOM 759 N N . LEU A 1 94 ? -4.200 -3.369 -3.764 1.00 86.44 94 LEU A N 1
ATOM 760 C CA . LEU A 1 94 ? -4.665 -3.699 -2.424 1.00 86.44 94 LEU A CA 1
ATOM 761 C C . LEU A 1 94 ? -6.107 -4.220 -2.483 1.00 86.44 94 LEU A C 1
ATOM 763 O O . LEU A 1 94 ? -7.023 -3.548 -2.961 1.00 86.44 94 LEU A O 1
ATOM 767 N N . ARG A 1 95 ? -6.328 -5.427 -1.957 1.00 86.62 95 ARG A N 1
ATOM 768 C CA . ARG A 1 95 ? -7.672 -6.008 -1.863 1.00 86.62 95 ARG A CA 1
ATOM 769 C C . ARG A 1 95 ? -8.486 -5.268 -0.805 1.00 86.62 95 ARG A C 1
ATOM 771 O O . ARG A 1 95 ? -8.170 -5.310 0.385 1.00 86.62 95 ARG A O 1
ATOM 778 N N . PHE A 1 96 ? -9.554 -4.618 -1.249 1.00 75.00 96 PHE A N 1
ATOM 779 C CA . PHE A 1 96 ? -10.431 -3.840 -0.386 1.00 75.00 96 PHE A CA 1
ATOM 780 C C . PHE A 1 96 ? -11.322 -4.733 0.486 1.00 75.00 96 PHE A C 1
ATOM 782 O O . PHE A 1 96 ? -11.945 -5.680 0.007 1.00 75.00 96 PHE A O 1
ATOM 789 N N . SER A 1 97 ? -11.412 -4.392 1.772 1.00 76.00 97 SER A N 1
ATOM 790 C CA . SER A 1 97 ? -12.364 -4.982 2.713 1.00 76.00 97 SER A CA 1
ATOM 791 C C . SER A 1 97 ? -13.205 -3.857 3.320 1.00 76.00 97 SER A C 1
ATOM 793 O O . SER A 1 97 ? -12.757 -3.240 4.287 1.00 76.00 97 SER A O 1
ATOM 795 N N . PRO A 1 98 ? -14.416 -3.574 2.808 1.00 73.56 98 PRO A N 1
ATOM 796 C CA . PRO A 1 98 ? -15.263 -2.534 3.377 1.00 73.56 98 PRO A CA 1
ATOM 797 C C . PRO A 1 98 ? -15.660 -2.903 4.802 1.00 73.56 98 PRO A C 1
ATOM 799 O O . PRO A 1 98 ? -16.402 -3.860 5.020 1.00 73.56 98 PRO A O 1
ATOM 802 N N . ASN A 1 99 ? -15.214 -2.122 5.781 1.00 76.56 99 ASN A N 1
ATOM 803 C CA . ASN A 1 99 ? -15.652 -2.296 7.155 1.00 76.56 99 ASN A CA 1
ATOM 804 C C . ASN A 1 99 ? -15.679 -0.951 7.889 1.00 76.56 99 ASN A C 1
ATOM 806 O O . ASN A 1 99 ? -14.732 -0.176 7.847 1.00 76.56 99 ASN A O 1
ATOM 810 N N . LYS A 1 100 ? -16.797 -0.664 8.561 1.00 84.06 100 LYS A N 1
ATOM 811 C CA . LYS A 1 100 ? -16.994 0.560 9.354 1.00 84.06 100 LYS A CA 1
ATOM 812 C C . LYS A 1 100 ? -16.962 0.292 10.861 1.00 84.06 100 LYS A C 1
ATOM 814 O O . LYS A 1 100 ? -17.424 1.133 11.626 1.00 84.06 100 LYS A O 1
ATOM 819 N N . SER A 1 101 ? -16.481 -0.871 11.298 1.00 83.94 101 SER A N 1
ATOM 820 C CA . SER A 1 101 ? -16.480 -1.272 12.707 1.00 83.94 101 SER A CA 1
ATOM 821 C C . SER A 1 101 ? -15.626 -0.345 13.562 1.00 83.94 101 SER A C 1
ATOM 823 O O . SER A 1 101 ? -16.097 0.039 14.624 1.00 83.94 101 SER A O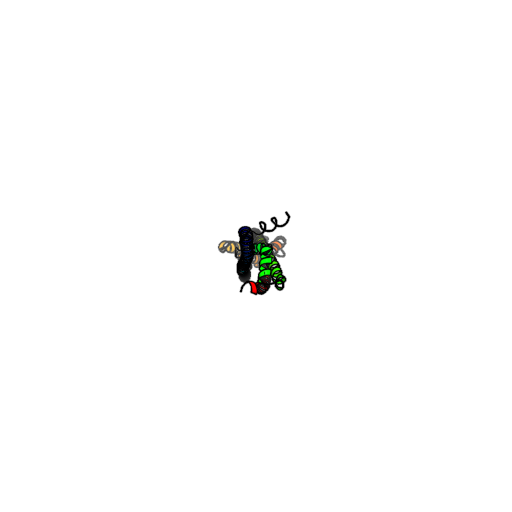 1
ATOM 825 N N . PHE A 1 102 ? -14.468 0.123 13.087 1.00 85.94 102 PHE A N 1
ATOM 826 C CA . PHE A 1 102 ? -13.669 1.102 13.834 1.00 85.94 102 PHE A CA 1
ATOM 827 C C . PHE A 1 102 ? -14.340 2.474 13.937 1.00 85.94 102 PHE A C 1
ATOM 829 O O . PHE A 1 102 ? -14.539 2.963 15.040 1.00 85.94 102 PHE A O 1
ATOM 836 N N . ASN A 1 103 ? -14.856 3.018 12.832 1.00 86.44 103 ASN A N 1
ATOM 837 C CA . ASN A 1 103 ? -15.681 4.237 12.852 1.00 86.44 103 ASN A CA 1
ATOM 838 C C . ASN A 1 103 ? -16.913 4.132 13.773 1.00 86.44 103 ASN A C 1
ATOM 840 O O . ASN A 1 103 ? -17.388 5.126 14.322 1.00 86.44 103 ASN A O 1
ATOM 844 N N . ARG A 1 104 ? -17.492 2.934 13.921 1.00 89.50 104 ARG A N 1
ATOM 845 C CA . ARG A 1 104 ? -18.587 2.682 14.870 1.00 89.50 104 ARG A CA 1
ATOM 846 C C . ARG A 1 104 ? -18.068 2.597 16.304 1.00 89.50 104 ARG A C 1
ATOM 848 O O . ARG A 1 104 ? -18.686 3.194 17.176 1.00 89.50 104 ARG A O 1
ATOM 855 N N . LEU A 1 105 ? -16.957 1.899 16.539 1.00 92.12 105 LEU A N 1
ATOM 856 C CA . LEU A 1 105 ? -16.315 1.778 17.849 1.00 92.12 105 LEU A CA 1
ATOM 857 C C . LEU A 1 105 ? -15.874 3.128 18.393 1.00 92.12 105 LEU A C 1
ATOM 859 O O . LEU A 1 105 ? -16.182 3.429 19.535 1.00 92.12 105 LEU A O 1
ATOM 863 N N . GLU A 1 106 ? -15.241 3.961 17.576 1.00 91.88 106 GLU A N 1
ATOM 864 C CA . GLU A 1 106 ? -14.821 5.311 17.948 1.00 91.88 106 GLU A CA 1
ATOM 865 C C . GLU A 1 106 ? -16.007 6.139 18.473 1.00 91.88 106 GLU A C 1
ATOM 867 O O . GLU A 1 106 ? -15.923 6.784 19.517 1.00 91.88 106 GLU A O 1
ATOM 872 N N . LYS A 1 107 ? -17.169 6.055 17.807 1.00 92.50 107 LYS A N 1
ATOM 873 C CA . LYS A 1 107 ? -18.403 6.710 18.276 1.00 92.50 107 LYS A CA 1
ATOM 874 C C . LYS A 1 107 ? -18.887 6.171 19.619 1.00 92.50 107 LYS A C 1
ATOM 876 O O . LYS A 1 107 ? -19.451 6.935 20.397 1.00 92.50 107 LYS A O 1
ATOM 881 N N . LEU A 1 108 ? -18.715 4.874 19.878 1.00 91.94 108 LEU A N 1
ATOM 882 C CA . LEU A 1 108 ? -19.073 4.285 21.169 1.00 91.94 108 LEU A CA 1
ATOM 883 C C . LEU A 1 108 ? -18.096 4.707 22.265 1.00 91.94 108 LEU A C 1
ATOM 885 O O . LEU A 1 108 ? -18.530 5.071 23.348 1.00 91.94 108 LEU A O 1
ATOM 889 N N . LEU A 1 109 ? -16.799 4.706 21.972 1.00 90.94 109 LEU A N 1
ATOM 890 C CA . LEU A 1 109 ? -15.737 5.071 22.908 1.00 90.94 109 LEU A CA 1
ATOM 891 C C . LEU A 1 109 ? -15.818 6.544 23.331 1.00 90.94 109 LEU A C 1
ATOM 893 O O . LEU A 1 109 ? -15.547 6.867 24.482 1.00 90.94 109 LEU A O 1
ATOM 897 N N . LYS A 1 110 ? -16.281 7.423 22.434 1.00 90.50 110 LYS A N 1
ATOM 898 C CA . LYS A 1 110 ? -16.561 8.841 22.722 1.00 90.50 110 LYS A CA 1
ATOM 899 C C . LYS A 1 110 ? -17.885 9.076 23.461 1.00 90.50 110 LYS A C 1
ATOM 901 O O . LYS A 1 110 ? -18.180 10.206 23.839 1.00 90.50 110 LYS A O 1
ATOM 906 N N . ASN A 1 111 ? -18.709 8.044 23.643 1.00 92.38 111 ASN A N 1
ATOM 907 C CA . ASN A 1 111 ? -20.001 8.163 24.307 1.00 92.38 111 ASN A CA 1
ATOM 908 C C . ASN A 1 111 ? -19.882 7.808 25.794 1.00 92.38 111 ASN A C 1
ATOM 910 O O . ASN A 1 111 ? -19.678 6.648 26.154 1.00 92.38 111 ASN A O 1
ATOM 914 N N . GLU A 1 112 ? -20.108 8.798 26.659 1.00 93.38 112 GLU A N 1
ATOM 915 C CA . GLU A 1 112 ? -20.057 8.659 28.121 1.00 93.38 112 GLU A CA 1
ATOM 916 C C . GLU A 1 112 ? -20.916 7.498 28.643 1.00 93.38 112 GLU A C 1
ATOM 918 O O . GLU A 1 112 ? -20.509 6.774 29.545 1.00 93.38 112 GLU A O 1
ATOM 923 N N . ASN A 1 113 ? -22.069 7.240 28.022 1.00 94.38 113 ASN A N 1
ATOM 924 C CA . ASN A 1 113 ? -22.934 6.129 28.409 1.00 94.38 113 ASN A CA 1
ATOM 925 C C . ASN A 1 113 ? -22.251 4.766 28.267 1.00 94.38 113 ASN A C 1
ATOM 927 O O . ASN A 1 113 ? -22.494 3.884 29.081 1.00 94.38 113 ASN A O 1
ATOM 931 N N . TYR A 1 114 ? -21.420 4.575 27.241 1.00 94.06 114 TYR A N 1
ATOM 932 C CA . TYR A 1 114 ? -20.685 3.325 27.047 1.00 94.06 114 TYR A CA 1
ATOM 933 C C . TYR A 1 114 ? -19.520 3.206 28.024 1.00 94.06 114 TYR A C 1
ATOM 935 O O . TYR A 1 114 ? -19.278 2.112 28.530 1.00 94.06 114 TYR A O 1
ATOM 943 N N . PHE A 1 115 ? -18.854 4.320 28.336 1.00 94.62 115 PHE A N 1
ATOM 944 C CA . PHE A 1 115 ? -17.845 4.367 29.391 1.00 94.62 115 PHE A CA 1
ATOM 945 C C . PHE A 1 115 ? -18.445 3.988 30.753 1.00 94.62 115 PHE A C 1
ATOM 947 O O . PHE A 1 115 ? -17.956 3.066 31.404 1.00 94.62 115 PHE A O 1
ATOM 954 N N . LEU A 1 116 ? -19.550 4.626 31.153 1.00 94.00 116 LEU A N 1
ATOM 955 C CA . LEU A 1 116 ? -20.233 4.338 32.417 1.00 94.00 116 LEU A CA 1
ATOM 956 C C . LEU A 1 116 ? -20.710 2.885 32.476 1.00 94.00 116 LEU A C 1
ATOM 958 O O . LEU A 1 116 ? -20.434 2.192 33.451 1.00 94.00 116 LEU A O 1
ATOM 962 N N . SER A 1 117 ? -21.350 2.387 31.414 1.00 94.38 117 SER A N 1
ATOM 963 C CA . SER A 1 117 ? -21.788 0.989 31.354 1.00 94.38 117 SER A CA 1
ATOM 964 C C . SER A 1 117 ? -20.618 0.003 31.442 1.00 94.38 117 SER A C 1
ATOM 966 O O . SER A 1 117 ? -20.761 -1.052 32.059 1.00 94.38 117 SER A O 1
ATOM 968 N N . TYR A 1 118 ? -19.457 0.334 30.867 1.00 94.19 118 TYR A N 1
ATOM 969 C CA . TYR A 1 118 ? -18.241 -0.470 30.992 1.00 94.19 118 TYR A CA 1
ATOM 970 C C . TYR A 1 118 ? -17.720 -0.479 32.436 1.00 94.19 118 TYR A C 1
ATOM 972 O O . TYR A 1 118 ? -17.522 -1.549 33.011 1.00 94.19 118 TYR A O 1
ATOM 980 N N . VAL A 1 119 ? -17.559 0.692 33.057 1.00 93.81 119 VAL A N 1
ATOM 981 C CA . VAL A 1 119 ? -17.080 0.811 34.445 1.00 93.81 119 VAL A CA 1
ATOM 982 C C . VAL A 1 119 ? -18.036 0.124 35.423 1.00 93.81 119 VAL A C 1
ATOM 984 O O . VAL A 1 119 ? -17.581 -0.588 36.314 1.00 93.81 119 VAL A O 1
ATOM 987 N N . ASN A 1 120 ? -19.349 0.238 35.217 1.00 93.25 120 ASN A N 1
ATOM 988 C CA . ASN A 1 120 ? -20.351 -0.441 36.041 1.00 93.25 120 ASN A CA 1
ATOM 989 C C . ASN A 1 120 ? -20.269 -1.974 35.946 1.00 93.25 120 ASN A C 1
ATOM 991 O O . ASN A 1 120 ? -20.587 -2.664 36.915 1.00 93.25 120 ASN A O 1
ATOM 995 N N . ASN A 1 121 ? -19.858 -2.516 34.795 1.00 92.38 121 ASN A N 1
ATOM 996 C CA . ASN A 1 121 ? -19.744 -3.962 34.582 1.00 92.38 121 ASN A CA 1
ATOM 997 C C . ASN A 1 121 ? -18.402 -4.542 35.045 1.00 92.38 121 ASN A C 1
ATOM 999 O O . ASN A 1 121 ? -18.375 -5.651 35.577 1.00 92.38 121 ASN A O 1
ATOM 1003 N N . PHE A 1 122 ? -17.300 -3.817 34.839 1.00 92.25 122 PHE A N 1
ATOM 1004 C CA . PHE A 1 122 ? -15.940 -4.339 35.032 1.00 92.25 122 PHE A CA 1
ATOM 1005 C C . PHE A 1 122 ? -15.170 -3.691 36.194 1.00 92.25 122 PHE A C 1
ATOM 1007 O O . PHE A 1 122 ? -14.144 -4.222 36.621 1.00 92.25 122 PHE A O 1
ATOM 1014 N N . GLY A 1 123 ? -15.667 -2.579 36.736 1.00 92.31 123 GLY A N 1
ATOM 1015 C CA . GLY A 1 123 ? -15.063 -1.828 37.835 1.00 92.31 123 GLY A CA 1
ATOM 1016 C C . GLY A 1 123 ? -14.086 -0.734 37.390 1.00 92.31 123 GLY A C 1
ATOM 1017 O O . GLY A 1 123 ? -13.533 -0.748 36.289 1.00 92.31 123 GLY A O 1
ATOM 1018 N N . GLU A 1 124 ? -13.834 0.223 38.285 1.00 92.75 124 GLU A N 1
ATOM 1019 C CA . GLU A 1 124 ? -12.960 1.384 38.034 1.00 92.75 124 GLU A CA 1
ATOM 1020 C C . GLU A 1 124 ? -11.504 1.000 37.739 1.00 92.75 124 GLU A C 1
ATOM 1022 O O . GLU A 1 124 ? -10.819 1.671 36.966 1.00 92.75 124 GLU A O 1
ATOM 1027 N N . SER A 1 125 ? -11.031 -0.128 38.277 1.00 90.94 125 SER A N 1
ATOM 1028 C CA . SER A 1 125 ? -9.684 -0.647 38.002 1.00 90.94 125 SER A CA 1
ATOM 1029 C C . SER A 1 125 ? -9.446 -0.946 36.514 1.00 90.94 125 SER A C 1
ATOM 1031 O O . SER A 1 125 ? -8.297 -1.041 36.082 1.00 90.94 125 SER A O 1
ATOM 1033 N N . LYS A 1 126 ? -10.518 -1.052 35.715 1.00 91.44 126 LYS A N 1
ATOM 1034 C CA . LYS A 1 126 ? -10.488 -1.345 34.277 1.00 91.44 126 LYS A CA 1
ATOM 1035 C C . LYS A 1 126 ? -10.631 -0.113 33.384 1.00 91.44 126 LYS A C 1
ATOM 1037 O O . LYS A 1 126 ? -10.600 -0.255 32.163 1.00 91.44 126 LYS A O 1
ATOM 1042 N N . ILE A 1 127 ? -10.697 1.094 33.951 1.00 92.94 127 ILE A N 1
ATOM 1043 C CA . ILE A 1 127 ? -10.714 2.352 33.180 1.00 92.94 127 ILE A CA 1
ATOM 1044 C C . ILE A 1 127 ? -9.501 2.445 32.243 1.00 92.94 127 ILE A C 1
ATOM 1046 O O . ILE A 1 127 ? -9.636 2.835 31.086 1.00 92.94 127 ILE A O 1
ATOM 1050 N N . LYS A 1 128 ? -8.316 2.021 32.706 1.00 92.69 128 LYS A N 1
ATOM 1051 C CA . LYS A 1 128 ? -7.103 2.007 31.875 1.00 92.69 128 LYS A CA 1
ATOM 1052 C C . LYS A 1 128 ? -7.269 1.132 30.628 1.00 92.69 128 LYS A C 1
ATOM 1054 O O . LYS A 1 128 ? -6.875 1.552 29.548 1.00 92.69 128 LYS A O 1
ATOM 1059 N N . THR A 1 129 ? -7.880 -0.044 30.768 1.00 93.06 129 THR A N 1
ATOM 1060 C CA . THR A 1 129 ? -8.172 -0.945 29.644 1.00 93.06 129 THR A CA 1
ATOM 1061 C C . THR A 1 129 ? -9.104 -0.280 28.633 1.00 93.06 129 THR A C 1
ATOM 1063 O O . THR A 1 129 ? -8.819 -0.305 27.443 1.00 93.06 129 THR A O 1
ATOM 1066 N N . PHE A 1 130 ? -10.166 0.393 29.088 1.00 93.44 130 PHE A N 1
ATOM 1067 C CA . PHE A 1 130 ? -11.063 1.134 28.193 1.00 93.44 130 PHE A CA 1
ATOM 1068 C C . PHE A 1 130 ? -10.322 2.229 27.407 1.00 93.44 130 PHE A C 1
ATOM 1070 O O . PHE A 1 130 ? -10.477 2.339 26.191 1.00 93.44 130 PHE A O 1
ATOM 1077 N N . ASN A 1 131 ? -9.468 3.001 28.082 1.00 92.19 131 ASN A N 1
ATOM 1078 C CA . ASN A 1 131 ? -8.682 4.059 27.442 1.00 92.19 131 ASN A CA 1
ATOM 1079 C C . ASN A 1 131 ? -7.660 3.505 26.437 1.00 92.19 131 ASN A C 1
ATOM 1081 O O . ASN A 1 131 ? -7.451 4.107 25.381 1.00 92.19 131 ASN A O 1
ATOM 1085 N N . ASN A 1 132 ? -7.049 2.352 26.731 1.00 93.69 132 ASN A N 1
ATOM 1086 C CA . ASN A 1 132 ? -6.170 1.664 25.786 1.00 93.69 132 ASN A CA 1
ATOM 1087 C C . ASN A 1 132 ? -6.942 1.237 24.534 1.00 93.69 132 ASN A C 1
ATOM 1089 O O . ASN A 1 132 ? -6.509 1.565 23.433 1.00 93.69 132 ASN A O 1
ATOM 1093 N N . LEU A 1 133 ? -8.108 0.598 24.704 1.00 93.50 133 LEU A N 1
ATOM 1094 C CA . LEU A 1 133 ? -8.968 0.198 23.587 1.00 93.50 133 LEU A CA 1
ATOM 1095 C C . LEU A 1 133 ? -9.363 1.403 22.731 1.00 93.50 133 LEU A C 1
ATOM 1097 O O . LEU A 1 133 ? -9.372 1.302 21.508 1.00 93.50 133 LEU A O 1
ATOM 1101 N N . SER A 1 134 ? -9.656 2.548 23.358 1.00 93.00 134 SER A N 1
ATOM 1102 C CA . SER A 1 134 ? -9.924 3.791 22.630 1.00 93.00 134 SER A CA 1
ATOM 1103 C C . SER A 1 134 ? -8.730 4.234 21.793 1.00 93.00 134 SER A C 1
ATOM 1105 O O . SER A 1 134 ? -8.872 4.491 20.602 1.00 93.00 134 SER A O 1
ATOM 1107 N N . SER A 1 135 ? -7.548 4.266 22.406 1.00 91.81 135 SER A N 1
ATOM 1108 C CA . SER A 1 135 ? -6.311 4.692 21.744 1.00 91.81 135 SER A CA 1
ATOM 1109 C C . SER A 1 135 ? -5.934 3.763 20.583 1.00 91.81 135 SER A C 1
ATOM 1111 O O . SER A 1 135 ? -5.461 4.212 19.543 1.00 91.81 135 SER A O 1
ATOM 1113 N N . GLU A 1 136 ? -6.161 2.460 20.741 1.00 93.75 136 GLU A N 1
ATOM 1114 C CA . GLU A 1 136 ? -5.896 1.453 19.710 1.00 93.75 136 GLU A CA 1
ATOM 1115 C C . GLU A 1 136 ? -6.885 1.554 18.547 1.00 93.75 136 GLU A C 1
ATOM 1117 O O . GLU A 1 136 ? -6.480 1.443 17.393 1.00 93.75 136 GLU A O 1
ATOM 1122 N N . VAL A 1 137 ? -8.163 1.831 18.823 1.00 93.62 137 VAL A N 1
ATOM 1123 C CA . VAL A 1 137 ? -9.172 2.095 17.784 1.00 93.62 137 VAL A CA 1
ATOM 1124 C C . VAL A 1 137 ? -8.827 3.345 16.972 1.00 93.62 137 VAL A C 1
ATOM 1126 O O . VAL A 1 137 ? -8.873 3.287 15.742 1.00 93.62 137 VAL A O 1
ATOM 1129 N N . ASP A 1 138 ? -8.435 4.439 17.630 1.00 90.62 138 ASP A N 1
ATOM 1130 C CA . ASP A 1 138 ? -7.995 5.665 16.953 1.00 90.62 138 ASP A CA 1
ATOM 1131 C C . ASP A 1 138 ? -6.765 5.398 16.071 1.00 90.62 138 ASP A C 1
ATOM 1133 O O . ASP A 1 138 ? -6.710 5.819 14.913 1.00 90.62 138 ASP A O 1
ATOM 1137 N N . TYR A 1 139 ? -5.805 4.625 16.589 1.00 91.38 139 TYR A N 1
ATOM 1138 C CA . TYR A 1 139 ? -4.633 4.194 15.834 1.00 91.38 139 TYR A CA 1
ATOM 1139 C C . TYR A 1 139 ? -5.007 3.375 14.590 1.00 91.38 139 TYR A C 1
ATOM 1141 O O . TYR A 1 139 ? -4.494 3.654 13.507 1.00 91.38 139 TYR A O 1
ATOM 1149 N N . PHE A 1 140 ? -5.906 2.390 14.707 1.00 92.44 140 PHE A N 1
ATOM 1150 C CA . PHE A 1 140 ? -6.326 1.579 13.560 1.00 92.44 140 PHE A CA 1
ATOM 1151 C C . PHE A 1 140 ? -7.026 2.406 12.484 1.00 92.44 140 PHE A C 1
ATOM 1153 O O . PHE A 1 140 ? -6.715 2.230 11.307 1.00 92.44 140 PHE A O 1
ATOM 1160 N N . ASN A 1 141 ? -7.928 3.316 12.866 1.00 90.56 141 ASN A N 1
ATOM 1161 C CA . ASN A 1 141 ? -8.565 4.237 11.922 1.00 90.56 141 ASN A CA 1
ATOM 1162 C C . ASN A 1 141 ? -7.511 5.045 11.154 1.00 90.56 141 ASN A C 1
ATOM 1164 O O . ASN A 1 141 ? -7.495 5.030 9.925 1.00 90.56 141 ASN A O 1
ATOM 1168 N N . MET A 1 142 ? -6.581 5.675 11.877 1.00 90.69 142 MET A N 1
ATOM 1169 C CA . MET A 1 142 ? -5.527 6.483 11.268 1.00 90.69 142 MET A CA 1
ATOM 1170 C C . MET A 1 142 ? -4.632 5.660 10.332 1.00 90.69 142 MET A C 1
ATOM 1172 O O . MET A 1 142 ? -4.359 6.092 9.215 1.00 90.69 142 MET A O 1
ATOM 1176 N N . GLN A 1 143 ? -4.199 4.468 10.753 1.00 90.44 143 GLN A N 1
ATOM 1177 C CA . GLN A 1 143 ? -3.332 3.611 9.939 1.00 90.44 143 GLN A CA 1
ATOM 1178 C C . GLN A 1 143 ? -4.024 3.096 8.680 1.00 90.44 143 GLN A C 1
ATOM 1180 O O . GLN A 1 143 ? -3.396 3.030 7.626 1.00 90.44 143 GLN A O 1
ATOM 1185 N N . ILE A 1 144 ? -5.304 2.725 8.767 1.00 89.62 144 ILE A N 1
ATOM 1186 C CA . ILE A 1 144 ? -6.065 2.259 7.603 1.00 89.62 144 ILE A CA 1
ATOM 1187 C C . ILE A 1 144 ? -6.246 3.406 6.600 1.00 89.62 144 ILE A C 1
ATOM 1189 O O . ILE A 1 144 ? -6.029 3.203 5.406 1.00 89.62 144 ILE A O 1
ATOM 1193 N N . ASP A 1 145 ? -6.573 4.614 7.061 1.00 88.69 145 ASP A N 1
ATOM 1194 C CA . ASP A 1 145 ? -6.719 5.786 6.188 1.00 88.69 145 ASP A CA 1
ATOM 1195 C C . ASP A 1 145 ? -5.387 6.189 5.525 1.00 88.69 145 ASP A C 1
ATOM 1197 O O . ASP A 1 145 ? -5.331 6.479 4.322 1.00 88.69 145 ASP A O 1
ATOM 1201 N N . GLN A 1 146 ? -4.288 6.158 6.286 1.00 89.75 146 GLN A N 1
ATOM 1202 C CA . GLN A 1 146 ? -2.945 6.414 5.761 1.00 89.75 146 GLN A CA 1
ATOM 1203 C C . GLN A 1 146 ? -2.520 5.358 4.739 1.00 89.75 146 GLN A C 1
ATOM 1205 O O . GLN A 1 146 ? -1.974 5.716 3.695 1.00 89.75 146 GLN A O 1
ATOM 1210 N N . LEU A 1 147 ? -2.816 4.080 4.995 1.00 91.81 147 LEU A N 1
ATOM 1211 C CA . LEU A 1 147 ? -2.542 2.986 4.067 1.00 91.81 147 LEU A CA 1
ATOM 1212 C C . LEU A 1 147 ? -3.219 3.223 2.711 1.00 91.81 147 LEU A C 1
ATOM 1214 O O . LEU A 1 147 ? -2.566 3.082 1.679 1.00 91.81 147 LEU A O 1
ATOM 1218 N N . TRP A 1 148 ? -4.496 3.619 2.700 1.00 89.19 148 TRP A N 1
ATOM 1219 C CA . TRP A 1 148 ? -5.210 3.910 1.452 1.00 89.19 148 TRP A CA 1
ATOM 1220 C C . TRP A 1 148 ? -4.557 5.039 0.666 1.00 89.19 148 TRP A C 1
ATOM 1222 O O . TRP A 1 148 ? -4.260 4.880 -0.517 1.00 89.19 148 TRP A O 1
ATOM 1232 N N . THR A 1 149 ? -4.270 6.145 1.349 1.00 90.75 149 THR A N 1
ATOM 1233 C CA . THR A 1 149 ? -3.637 7.319 0.738 1.00 90.75 149 THR A CA 1
ATOM 1234 C C . THR A 1 149 ? -2.257 6.9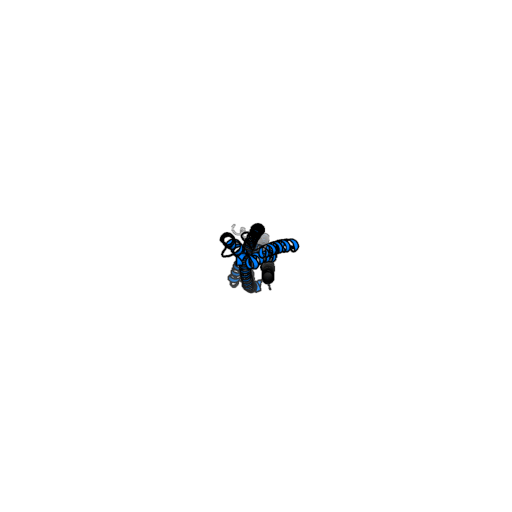74 0.168 1.00 90.75 149 THR A C 1
ATOM 1236 O O . THR A 1 149 ? -1.892 7.414 -0.922 1.00 90.75 149 THR A O 1
ATOM 1239 N N . MET A 1 150 ? -1.482 6.166 0.896 1.00 93.12 150 MET A N 1
ATOM 1240 C CA . MET A 1 150 ? -0.157 5.713 0.478 1.00 93.12 150 MET A CA 1
ATOM 1241 C C . MET A 1 150 ? -0.233 4.832 -0.771 1.00 93.12 150 MET A C 1
ATOM 1243 O O . MET A 1 150 ? 0.499 5.079 -1.726 1.00 93.12 150 MET A O 1
ATOM 1247 N N . VAL A 1 151 ? -1.126 3.836 -0.789 1.00 93.38 151 VAL A N 1
ATOM 1248 C CA . VAL A 1 151 ? -1.290 2.923 -1.932 1.00 93.38 151 VAL A CA 1
ATOM 1249 C C . VAL A 1 151 ? -1.746 3.679 -3.177 1.00 93.38 151 VAL A C 1
ATOM 1251 O O . VAL A 1 151 ? -1.152 3.501 -4.237 1.00 93.38 151 VAL A O 1
ATOM 1254 N N . GLU A 1 152 ? -2.740 4.561 -3.058 1.00 92.94 152 GLU A N 1
ATOM 1255 C CA . GLU A 1 152 ? -3.231 5.369 -4.181 1.00 92.94 152 GLU A CA 1
ATOM 1256 C C . GLU A 1 152 ? -2.123 6.259 -4.763 1.00 92.94 152 GLU A C 1
ATOM 1258 O O . GLU A 1 152 ? -1.909 6.312 -5.977 1.00 92.94 152 GLU A O 1
ATOM 1263 N N . LYS A 1 153 ? -1.357 6.929 -3.897 1.00 94.44 153 LYS A N 1
ATOM 1264 C CA . LYS A 1 153 ? -0.240 7.778 -4.319 1.00 94.44 153 LYS A CA 1
ATOM 1265 C C . LYS A 1 153 ? 0.854 6.970 -5.020 1.00 94.44 153 LYS A C 1
ATOM 1267 O O . LYS A 1 153 ? 1.343 7.391 -6.070 1.00 94.44 153 LYS A O 1
ATOM 1272 N N . SER A 1 154 ? 1.222 5.816 -4.466 1.00 95.50 154 SER A N 1
ATOM 1273 C CA . SER A 1 154 ? 2.212 4.919 -5.066 1.00 95.50 154 SER A CA 1
ATOM 1274 C C . SER A 1 154 ? 1.751 4.385 -6.420 1.00 95.50 154 SER A C 1
ATOM 1276 O O . SER A 1 154 ? 2.551 4.360 -7.354 1.00 95.50 154 SER A O 1
ATOM 1278 N N . GLN A 1 155 ? 0.468 4.043 -6.556 1.00 95.19 155 GLN A N 1
ATOM 1279 C CA . GLN A 1 155 ? -0.120 3.591 -7.816 1.00 95.19 155 GLN A CA 1
ATOM 1280 C C . GLN A 1 155 ? -0.019 4.666 -8.901 1.00 95.19 155 GLN A C 1
ATOM 1282 O O . GLN A 1 155 ? 0.424 4.387 -10.014 1.00 95.19 155 GLN A O 1
ATOM 1287 N N . ASN A 1 156 ? -0.385 5.906 -8.569 1.00 96.06 156 ASN A N 1
ATOM 1288 C CA . ASN A 1 156 ? -0.319 7.023 -9.509 1.00 96.06 156 ASN A CA 1
ATOM 1289 C C . ASN A 1 156 ? 1.122 7.302 -9.956 1.00 96.06 156 ASN A C 1
ATOM 1291 O O . ASN A 1 156 ? 1.379 7.489 -11.144 1.00 96.06 156 ASN A O 1
ATOM 1295 N N . PHE A 1 157 ? 2.085 7.288 -9.031 1.00 96.75 157 PHE A N 1
ATOM 1296 C CA . PHE A 1 157 ? 3.487 7.476 -9.401 1.00 96.75 157 PHE A CA 1
ATOM 1297 C C . PHE A 1 157 ? 4.053 6.329 -10.234 1.00 96.75 157 PHE A C 1
ATOM 1299 O O . PHE A 1 157 ? 4.819 6.588 -11.159 1.00 96.75 157 PHE A O 1
ATOM 1306 N N . ASP A 1 158 ? 3.709 5.079 -9.922 1.00 96.75 158 ASP A N 1
ATOM 1307 C CA . ASP A 1 158 ? 4.113 3.934 -10.738 1.00 96.75 158 ASP A CA 1
ATOM 1308 C C . ASP A 1 158 ? 3.568 4.065 -12.166 1.00 96.75 158 ASP A C 1
ATOM 1310 O O . ASP A 1 158 ? 4.339 3.985 -13.124 1.00 96.75 158 ASP A O 1
ATOM 1314 N N . TYR A 1 159 ? 2.281 4.389 -12.309 1.00 96.12 159 TYR A N 1
ATOM 1315 C CA . TYR A 1 159 ? 1.655 4.630 -13.607 1.00 96.12 159 TYR A CA 1
ATOM 1316 C C . TYR A 1 159 ? 2.387 5.711 -14.417 1.00 96.12 159 TYR A C 1
ATOM 1318 O O . TYR A 1 159 ? 2.772 5.466 -15.563 1.00 96.12 159 TYR A O 1
ATOM 1326 N N . GLU A 1 160 ? 2.653 6.878 -13.823 1.00 97.50 160 GLU A N 1
ATOM 1327 C CA . GLU A 1 160 ? 3.350 7.974 -14.509 1.00 97.50 160 GLU A CA 1
ATOM 1328 C C . GLU A 1 160 ? 4.790 7.600 -14.899 1.00 97.50 160 GLU A C 1
ATOM 1330 O O . GLU A 1 160 ? 5.234 7.909 -16.009 1.00 97.50 160 GLU A O 1
ATOM 1335 N N . ARG A 1 161 ? 5.528 6.876 -14.042 1.00 97.25 161 ARG A N 1
ATOM 1336 C CA . ARG A 1 161 ? 6.881 6.397 -14.385 1.00 97.25 161 ARG A CA 1
ATOM 1337 C C . ARG A 1 161 ? 6.852 5.413 -15.550 1.00 97.25 161 ARG A C 1
ATOM 1339 O O . ARG A 1 161 ? 7.684 5.525 -16.450 1.00 97.25 161 ARG A O 1
ATOM 1346 N N . LYS A 1 162 ? 5.902 4.475 -15.557 1.00 97.19 162 LYS A N 1
ATOM 1347 C CA . LYS A 1 162 ? 5.742 3.484 -16.633 1.00 97.19 162 LYS A CA 1
ATOM 1348 C C . LYS A 1 162 ? 5.347 4.130 -17.951 1.00 97.19 162 LYS A C 1
ATOM 1350 O O . LYS A 1 162 ? 5.886 3.769 -18.996 1.00 97.19 162 LYS A O 1
ATOM 1355 N N . LYS A 1 163 ? 4.450 5.113 -17.904 1.00 96.50 163 LYS A N 1
ATOM 1356 C CA . LYS A 1 163 ? 4.081 5.919 -19.066 1.00 96.50 163 LYS A CA 1
ATOM 1357 C C . LYS A 1 163 ? 5.302 6.645 -19.636 1.00 96.50 163 LYS A C 1
ATOM 1359 O O . LYS A 1 163 ? 5.614 6.461 -20.809 1.00 96.50 163 LYS A O 1
ATOM 1364 N N . ARG A 1 164 ? 6.051 7.363 -18.790 1.00 97.62 164 ARG A N 1
ATOM 1365 C CA . ARG A 1 164 ? 7.291 8.052 -19.187 1.00 97.62 164 ARG A CA 1
ATOM 1366 C C . ARG A 1 164 ? 8.321 7.090 -19.777 1.00 97.62 164 ARG A C 1
ATOM 1368 O O . ARG A 1 164 ? 8.974 7.416 -20.761 1.00 97.62 164 ARG A O 1
ATOM 1375 N N . PHE A 1 165 ? 8.467 5.902 -19.196 1.00 98.25 165 PHE A N 1
ATOM 1376 C CA . PHE A 1 165 ? 9.366 4.876 -19.718 1.00 98.25 165 PHE A CA 1
ATOM 1377 C C . PHE A 1 165 ? 8.978 4.449 -21.136 1.00 98.25 165 PHE A C 1
ATOM 1379 O O . PHE A 1 165 ? 9.831 4.431 -22.019 1.00 98.25 165 PHE A O 1
ATOM 1386 N N . LYS A 1 166 ? 7.694 4.177 -21.390 1.00 96.25 166 LYS A N 1
ATOM 1387 C CA . LYS A 1 166 ? 7.211 3.824 -22.733 1.00 96.25 166 LYS A CA 1
ATOM 1388 C C . LYS A 1 166 ? 7.419 4.948 -23.748 1.00 96.25 166 LYS A C 1
ATOM 1390 O O . LYS A 1 166 ? 7.831 4.678 -24.873 1.00 96.25 166 LYS A O 1
ATOM 1395 N N . GLU A 1 167 ? 7.170 6.194 -23.350 1.00 97.12 167 GLU A N 1
ATOM 1396 C CA . GLU A 1 167 ? 7.434 7.371 -24.186 1.00 97.12 167 GLU A CA 1
ATOM 1397 C C . GLU A 1 167 ? 8.921 7.448 -24.567 1.00 97.12 167 GLU A C 1
ATOM 1399 O O . GLU A 1 167 ? 9.250 7.541 -25.749 1.00 97.12 167 GLU A O 1
ATOM 1404 N N . GLN A 1 168 ? 9.824 7.288 -23.595 1.00 98.06 168 GLN A N 1
ATOM 1405 C CA . GLN A 1 168 ? 11.268 7.271 -23.841 1.00 98.06 168 GLN A CA 1
ATOM 1406 C C . GLN A 1 168 ? 11.706 6.110 -24.741 1.00 98.06 168 GLN A C 1
ATOM 1408 O O . GLN A 1 168 ? 12.522 6.306 -25.640 1.00 98.06 168 GLN A O 1
ATOM 1413 N N . VAL A 1 169 ? 11.154 4.906 -24.556 1.00 97.50 169 VAL A N 1
ATOM 1414 C CA . VAL A 1 169 ? 11.452 3.765 -25.437 1.00 97.50 169 VAL A CA 1
ATOM 1415 C C . VAL A 1 169 ? 11.016 4.064 -26.873 1.00 97.50 169 VAL A C 1
ATOM 1417 O O . VAL A 1 169 ? 11.787 3.822 -27.798 1.00 97.50 169 VAL A O 1
ATOM 1420 N N . SER A 1 170 ? 9.835 4.655 -27.069 1.00 96.00 170 SER A N 1
ATOM 1421 C CA . SER A 1 170 ? 9.349 5.064 -28.394 1.00 96.00 170 SER A CA 1
ATOM 1422 C C . SER A 1 170 ? 10.271 6.098 -29.057 1.00 96.00 170 SER A C 1
ATOM 1424 O O . SER A 1 170 ? 10.634 5.967 -30.229 1.00 96.00 170 SER A O 1
ATOM 1426 N N . GLU A 1 171 ? 10.745 7.094 -28.303 1.00 97.75 171 GLU A N 1
ATOM 1427 C CA . GLU A 1 171 ? 11.743 8.052 -28.795 1.00 97.75 171 GLU A CA 1
ATOM 1428 C C . GLU A 1 171 ? 13.052 7.367 -29.212 1.00 97.75 171 GLU A C 1
ATOM 1430 O O . GLU A 1 171 ? 13.615 7.678 -30.265 1.00 97.75 171 GLU A O 1
ATOM 1435 N N . LEU A 1 172 ? 13.529 6.411 -28.412 1.00 97.88 172 LEU A N 1
ATOM 1436 C CA . LEU A 1 172 ? 14.737 5.647 -28.715 1.00 97.88 172 LEU A CA 1
ATOM 1437 C C . LEU A 1 172 ? 14.556 4.711 -29.916 1.00 97.88 172 LEU A C 1
ATOM 1439 O O . LEU A 1 172 ? 15.495 4.528 -30.691 1.00 97.88 172 LEU A O 1
ATOM 1443 N N . MET A 1 173 ? 13.365 4.151 -30.126 1.00 96.44 173 MET A N 1
ATOM 1444 C CA . MET A 1 173 ? 13.033 3.385 -31.330 1.00 96.44 173 MET A CA 1
ATOM 1445 C C . MET A 1 173 ? 13.105 4.258 -32.585 1.00 96.44 173 MET A C 1
ATOM 1447 O O . MET A 1 173 ? 13.747 3.872 -33.562 1.00 96.44 173 MET A O 1
ATOM 1451 N N . ASN A 1 174 ? 12.528 5.461 -32.540 1.00 96.75 174 ASN A N 1
ATOM 1452 C CA . ASN A 1 174 ? 12.613 6.425 -33.640 1.00 96.75 174 ASN A CA 1
ATOM 1453 C C . ASN A 1 174 ? 14.061 6.837 -33.923 1.00 96.75 174 ASN A C 1
ATOM 1455 O O . ASN A 1 174 ? 14.475 6.904 -35.080 1.00 96.75 174 ASN A O 1
ATOM 1459 N N . LEU A 1 175 ? 14.854 7.058 -32.873 1.00 97.06 175 LEU A N 1
ATOM 1460 C CA . LEU A 1 175 ? 16.281 7.337 -33.000 1.00 97.06 175 LEU A CA 1
ATOM 1461 C C . LEU A 1 175 ? 17.047 6.156 -33.618 1.00 97.06 175 LEU A C 1
ATOM 1463 O O . LEU A 1 175 ? 17.911 6.358 -34.467 1.00 97.06 175 LEU A O 1
ATOM 1467 N N . THR A 1 176 ? 16.712 4.924 -33.234 1.00 97.00 176 THR A N 1
ATOM 1468 C CA . THR A 1 176 ? 17.308 3.710 -33.812 1.00 97.00 176 THR A CA 1
ATOM 1469 C C . THR A 1 176 ? 17.012 3.630 -35.310 1.00 97.00 176 THR A C 1
ATOM 1471 O O . THR A 1 176 ? 17.924 3.435 -36.106 1.00 97.00 176 THR A O 1
ATOM 1474 N N . ALA A 1 177 ? 15.761 3.874 -35.709 1.00 96.56 177 ALA A N 1
ATOM 1475 C CA . ALA A 1 177 ? 15.355 3.923 -37.114 1.00 96.56 177 ALA A CA 1
ATOM 1476 C C . ALA A 1 177 ? 15.971 5.103 -37.888 1.00 96.56 177 ALA A C 1
ATOM 1478 O O . ALA A 1 177 ? 16.073 5.061 -39.113 1.00 96.56 177 ALA A O 1
ATOM 1479 N N . TRP A 1 178 ? 16.358 6.179 -37.201 1.00 97.06 178 TRP A N 1
ATOM 1480 C CA . TRP A 1 178 ? 17.131 7.258 -37.807 1.00 97.06 178 TRP A CA 1
ATOM 1481 C C . TRP A 1 178 ? 18.570 6.810 -38.080 1.00 97.06 178 TRP A C 1
ATOM 1483 O O . TRP A 1 178 ? 19.037 6.982 -39.201 1.00 97.06 178 TRP A O 1
ATOM 1493 N N . PHE A 1 179 ? 19.234 6.154 -37.122 1.00 96.88 179 PHE A N 1
ATOM 1494 C CA . PHE A 1 179 ? 20.591 5.628 -37.309 1.00 96.88 179 PHE A CA 1
ATOM 1495 C C . PHE A 1 179 ? 20.702 4.646 -38.483 1.00 96.88 179 PHE A C 1
ATOM 1497 O O . PHE A 1 179 ? 21.698 4.683 -39.202 1.00 96.88 179 PHE A O 1
ATOM 1504 N N . THR A 1 180 ? 19.678 3.823 -38.746 1.00 96.25 180 THR A N 1
ATOM 1505 C CA . THR A 1 180 ? 19.687 2.903 -39.903 1.00 96.25 180 THR A CA 1
ATOM 1506 C C . THR A 1 180 ? 19.660 3.611 -41.259 1.00 96.25 180 THR A C 1
ATOM 1508 O O . THR A 1 180 ? 19.914 2.987 -42.284 1.00 96.25 180 THR A O 1
ATOM 1511 N N . LYS A 1 181 ? 19.379 4.919 -41.281 1.00 94.81 181 LYS A N 1
ATOM 1512 C CA . LYS A 1 181 ? 19.382 5.766 -42.481 1.00 94.81 181 LYS A CA 1
ATOM 1513 C C . LYS A 1 181 ? 20.639 6.630 -42.601 1.00 94.81 181 LYS A C 1
ATOM 1515 O O . LYS A 1 181 ? 20.656 7.519 -43.448 1.00 94.81 181 LYS A O 1
ATOM 1520 N N . GLN A 1 182 ? 21.637 6.441 -41.738 1.00 92.94 182 GLN A N 1
ATOM 1521 C CA . GLN A 1 182 ? 22.874 7.230 -41.714 1.00 92.94 182 GLN A CA 1
ATOM 1522 C C . GLN A 1 182 ? 24.090 6.303 -41.926 1.00 92.94 182 GLN A C 1
ATOM 1524 O O . GLN A 1 182 ? 24.768 5.948 -40.955 1.00 92.94 182 GLN A O 1
ATOM 1529 N N . PRO A 1 183 ? 24.361 5.863 -43.171 1.00 90.38 183 PRO A N 1
ATOM 1530 C CA . PRO A 1 183 ? 25.462 4.939 -43.486 1.00 90.38 183 PRO A CA 1
ATOM 1531 C C . PRO A 1 183 ? 26.856 5.489 -43.142 1.00 90.38 183 PRO A C 1
ATOM 1533 O O . PRO A 1 183 ? 27.823 4.745 -43.043 1.00 90.38 183 PRO A O 1
ATOM 1536 N N . GLU A 1 184 ? 26.983 6.796 -42.932 1.00 93.38 184 GLU A N 1
ATOM 1537 C CA . GLU A 1 184 ? 28.206 7.451 -42.478 1.00 93.38 184 GLU A CA 1
ATOM 1538 C C . GLU A 1 184 ? 28.475 7.292 -40.972 1.00 93.38 184 GLU A C 1
ATOM 1540 O O . GLU A 1 184 ? 29.589 7.556 -40.516 1.00 93.38 184 GLU A O 1
ATOM 1545 N N . LEU A 1 185 ? 27.470 6.892 -40.182 1.00 94.12 185 LEU A N 1
ATOM 1546 C CA . LEU A 1 185 ? 27.586 6.782 -38.725 1.00 94.12 185 LEU A CA 1
ATOM 1547 C C . LEU A 1 185 ? 27.877 5.359 -38.247 1.00 94.12 185 LEU A C 1
ATOM 1549 O O . LEU A 1 185 ? 28.493 5.205 -37.192 1.00 94.12 185 LEU A O 1
ATOM 1553 N N . LEU A 1 186 ? 27.432 4.347 -38.995 1.00 95.94 186 LEU A N 1
ATOM 1554 C CA . LEU A 1 186 ? 27.480 2.932 -38.627 1.00 95.94 186 LEU A CA 1
ATOM 1555 C C . LEU A 1 186 ? 27.929 2.078 -39.818 1.00 95.94 186 LEU A C 1
ATOM 1557 O O . LEU A 1 186 ? 27.711 2.447 -40.965 1.00 95.94 186 LEU A O 1
ATOM 1561 N N . SER A 1 187 ? 28.515 0.910 -39.547 1.00 96.31 187 SER A N 1
ATOM 1562 C CA . SER A 1 187 ? 28.787 -0.086 -40.587 1.00 96.31 187 SER A CA 1
ATOM 1563 C C . SER A 1 187 ? 27.495 -0.714 -41.125 1.00 96.31 187 SER A C 1
ATOM 1565 O O . SER A 1 187 ? 26.526 -0.867 -40.378 1.00 96.31 187 SER A O 1
ATOM 1567 N N . ASP A 1 188 ? 27.504 -1.163 -42.384 1.00 95.94 188 ASP A N 1
ATOM 1568 C CA . ASP A 1 188 ? 26.355 -1.839 -43.011 1.00 95.94 188 ASP A CA 1
ATOM 1569 C C . ASP A 1 188 ? 25.861 -3.035 -42.178 1.00 95.94 188 ASP A C 1
ATOM 1571 O O . ASP A 1 188 ? 24.664 -3.194 -41.947 1.00 95.94 188 ASP A O 1
ATOM 1575 N N . SER A 1 189 ? 26.789 -3.829 -41.630 1.00 97.12 189 SER A N 1
ATOM 1576 C CA . SER A 1 189 ? 26.452 -4.975 -40.776 1.00 97.12 189 SER A CA 1
ATOM 1577 C C . SER A 1 189 ? 25.714 -4.571 -39.497 1.00 97.12 189 SER A C 1
ATOM 1579 O O . SER A 1 189 ? 24.846 -5.311 -39.036 1.00 97.12 189 SER A O 1
ATOM 1581 N N . ASP A 1 190 ? 26.070 -3.439 -38.888 1.00 97.62 190 ASP A N 1
ATOM 1582 C CA . ASP A 1 190 ? 25.400 -2.952 -37.681 1.00 97.62 190 ASP A CA 1
ATOM 1583 C C . ASP A 1 190 ? 24.045 -2.301 -38.018 1.00 97.62 190 ASP A C 1
ATOM 1585 O O . ASP A 1 190 ? 23.100 -2.412 -37.237 1.00 97.62 190 ASP A O 1
ATOM 1589 N N . ILE A 1 191 ? 23.911 -1.677 -39.196 1.00 97.50 191 ILE A N 1
ATOM 1590 C CA . ILE A 1 191 ? 22.628 -1.172 -39.715 1.00 97.50 191 ILE A CA 1
ATOM 1591 C C . ILE A 1 191 ? 21.641 -2.325 -39.927 1.00 97.50 191 ILE A C 1
ATOM 1593 O O . ILE A 1 191 ? 20.496 -2.246 -39.471 1.00 97.50 191 ILE A O 1
ATOM 1597 N N . ASP A 1 192 ? 22.084 -3.414 -40.555 1.00 97.19 192 ASP A N 1
ATOM 1598 C CA . ASP A 1 192 ? 21.275 -4.622 -40.736 1.00 97.19 192 ASP A CA 1
ATOM 1599 C C . ASP A 1 192 ? 20.850 -5.222 -39.390 1.00 97.19 192 ASP A C 1
ATOM 1601 O O . ASP A 1 192 ? 19.695 -5.624 -39.211 1.00 97.19 192 ASP A O 1
ATOM 1605 N N . GLN A 1 193 ? 21.752 -5.214 -38.405 1.00 97.62 193 GLN A N 1
ATOM 1606 C CA . GLN A 1 193 ? 21.459 -5.678 -37.053 1.00 97.62 193 GLN A CA 1
ATOM 1607 C C . GLN A 1 193 ? 20.388 -4.818 -36.362 1.00 97.62 193 GLN A C 1
ATOM 1609 O O . GLN A 1 193 ? 19.451 -5.363 -35.774 1.00 97.62 193 GLN A O 1
ATOM 1614 N N . LEU A 1 194 ? 20.468 -3.487 -36.465 1.00 97.69 194 LEU A N 1
ATOM 1615 C CA . LEU A 1 194 ? 19.438 -2.586 -35.936 1.00 97.69 194 LEU A CA 1
ATOM 1616 C C . LEU A 1 194 ? 18.081 -2.793 -36.619 1.00 97.69 194 LEU A C 1
ATOM 1618 O O . LEU A 1 194 ? 17.061 -2.870 -35.933 1.00 97.69 194 LEU A O 1
ATOM 1622 N N . ASN A 1 195 ? 18.056 -2.938 -37.948 1.00 96.88 195 ASN A N 1
ATOM 1623 C CA . ASN A 1 195 ? 16.830 -3.252 -38.686 1.00 96.88 195 ASN A CA 1
ATOM 1624 C C . ASN A 1 195 ? 16.219 -4.583 -38.219 1.00 96.88 195 ASN A C 1
ATOM 1626 O O . ASN A 1 195 ? 15.002 -4.672 -38.043 1.00 96.88 195 ASN A O 1
ATOM 1630 N N . SER A 1 196 ? 17.053 -5.595 -37.957 1.00 97.44 196 SER A N 1
ATOM 1631 C CA . SER A 1 196 ? 16.604 -6.872 -37.398 1.00 97.44 196 SER A CA 1
ATOM 1632 C C . SER A 1 196 ? 15.982 -6.705 -36.011 1.00 97.44 196 SER A C 1
ATOM 1634 O O . SER A 1 196 ? 14.942 -7.304 -35.758 1.00 97.44 196 SER A O 1
ATOM 1636 N N . TYR A 1 197 ? 16.565 -5.894 -35.121 1.00 97.75 197 TYR A N 1
ATOM 1637 C CA . TYR A 1 197 ? 15.981 -5.646 -33.796 1.00 97.75 197 TYR A CA 1
ATOM 1638 C C . TYR A 1 197 ? 14.658 -4.889 -33.865 1.00 97.75 197 TYR A C 1
ATOM 1640 O O . TYR A 1 197 ? 13.730 -5.233 -33.137 1.00 97.75 197 TYR A O 1
ATOM 1648 N N . ILE A 1 198 ? 14.544 -3.887 -34.743 1.00 96.25 198 ILE A N 1
ATOM 1649 C CA . ILE A 1 198 ? 13.283 -3.162 -34.959 1.00 96.25 198 ILE A CA 1
ATOM 1650 C C . ILE A 1 198 ? 12.204 -4.135 -35.444 1.00 96.25 198 ILE A C 1
ATOM 1652 O O . ILE A 1 198 ? 11.091 -4.142 -34.921 1.00 96.25 198 ILE A O 1
ATOM 1656 N N . LYS A 1 199 ? 12.536 -4.978 -36.427 1.00 96.50 199 LYS A N 1
ATOM 1657 C CA . LYS A 1 199 ? 11.618 -5.986 -36.959 1.00 96.50 199 LYS A CA 1
ATOM 1658 C C . LYS A 1 199 ? 11.203 -6.994 -35.884 1.00 96.50 199 LYS A C 1
ATOM 1660 O O . LYS A 1 199 ? 10.009 -7.193 -35.680 1.00 96.50 199 LYS A O 1
ATOM 1665 N N . GLU A 1 200 ? 12.171 -7.566 -35.165 1.00 96.12 200 GLU A N 1
ATOM 1666 C CA . GLU A 1 200 ? 11.934 -8.506 -34.061 1.00 96.12 200 GLU A CA 1
ATOM 1667 C C . GLU A 1 200 ? 11.001 -7.894 -33.010 1.00 96.12 200 GLU A C 1
ATOM 1669 O O . GLU A 1 200 ? 10.077 -8.568 -32.556 1.00 96.12 200 GLU A O 1
ATOM 1674 N N . PHE A 1 201 ? 11.212 -6.618 -32.662 1.00 95.94 201 PHE A N 1
ATOM 1675 C CA . PHE A 1 201 ? 10.393 -5.916 -31.683 1.00 95.94 201 PHE A CA 1
ATOM 1676 C C . PHE A 1 201 ? 8.915 -5.911 -32.083 1.00 95.94 201 PHE A C 1
ATOM 1678 O O . PHE A 1 201 ? 8.077 -6.356 -31.301 1.00 95.94 201 PHE A O 1
ATOM 1685 N N . TYR A 1 202 ? 8.597 -5.453 -33.296 1.00 94.06 202 TYR A N 1
ATOM 1686 C CA . TYR A 1 202 ? 7.211 -5.347 -33.759 1.00 94.06 202 TYR A CA 1
ATOM 1687 C C . TYR A 1 202 ? 6.568 -6.705 -34.064 1.00 94.06 202 TYR A C 1
ATOM 1689 O O . TYR A 1 202 ? 5.373 -6.865 -33.835 1.00 94.06 202 TYR A O 1
ATOM 1697 N N . GLU A 1 203 ? 7.330 -7.688 -34.553 1.00 95.19 203 GLU A N 1
ATOM 1698 C CA . GLU A 1 203 ? 6.797 -9.024 -34.861 1.00 95.19 203 GLU A CA 1
ATOM 1699 C C . GLU A 1 203 ? 6.479 -9.840 -33.602 1.00 95.19 203 GLU A C 1
ATOM 1701 O O . GLU A 1 203 ? 5.535 -10.632 -33.606 1.00 95.19 203 GLU A O 1
ATOM 1706 N N . ASN A 1 204 ? 7.241 -9.647 -32.521 1.00 94.94 204 ASN A N 1
ATOM 1707 C CA . ASN A 1 204 ? 7.099 -10.434 -31.297 1.00 94.94 204 ASN A CA 1
ATOM 1708 C C . ASN A 1 204 ? 6.401 -9.691 -30.146 1.00 94.94 204 ASN A C 1
ATOM 1710 O O . ASN A 1 204 ? 6.189 -10.294 -29.091 1.00 94.94 204 ASN A O 1
ATOM 1714 N N . MET A 1 205 ? 6.005 -8.423 -30.324 1.00 93.25 205 MET A N 1
ATOM 1715 C CA . MET A 1 205 ? 5.251 -7.686 -29.307 1.00 93.25 205 MET A CA 1
ATOM 1716 C C . MET A 1 205 ? 3.852 -8.292 -29.146 1.00 93.25 205 MET A C 1
ATOM 1718 O O . MET A 1 205 ? 2.983 -8.135 -30.001 1.00 93.25 205 MET A O 1
ATOM 1722 N N . LYS A 1 206 ? 3.632 -8.993 -28.031 1.00 92.31 206 LYS A N 1
ATOM 1723 C CA . LYS A 1 206 ? 2.333 -9.602 -27.687 1.00 92.31 206 LYS A CA 1
ATOM 1724 C C . LYS A 1 206 ? 1.553 -8.805 -26.653 1.00 92.31 206 LYS A C 1
ATOM 1726 O O . LYS A 1 206 ? 0.328 -8.872 -26.637 1.00 92.31 206 LYS A O 1
ATOM 1731 N N . ASP A 1 207 ? 2.266 -8.093 -25.790 1.00 89.12 207 ASP A N 1
ATOM 1732 C CA . ASP A 1 207 ? 1.705 -7.362 -24.666 1.00 89.12 207 ASP A CA 1
ATOM 1733 C C . ASP A 1 207 ? 2.409 -6.012 -24.537 1.00 89.12 207 ASP A C 1
ATOM 1735 O O . ASP A 1 207 ? 3.613 -5.933 -24.296 1.00 89.12 207 ASP A O 1
ATOM 1739 N N . GLU A 1 208 ? 1.647 -4.935 -24.705 1.00 87.38 208 GLU A N 1
ATOM 1740 C CA . GLU A 1 208 ? 2.162 -3.578 -24.562 1.00 87.38 208 GLU A CA 1
ATOM 1741 C C . GLU A 1 208 ? 2.520 -3.242 -23.112 1.00 87.38 208 GLU A C 1
ATOM 1743 O O . GLU A 1 208 ? 3.201 -2.249 -22.871 1.00 87.38 208 GLU A O 1
ATOM 1748 N N . SER A 1 209 ? 2.047 -4.004 -22.124 1.00 87.50 209 SER A N 1
ATOM 1749 C CA . SER A 1 209 ? 2.351 -3.792 -20.707 1.00 87.50 209 SER A CA 1
ATOM 1750 C C . SER A 1 209 ? 3.680 -4.409 -20.257 1.00 87.50 209 SER A C 1
ATOM 1752 O O . SER A 1 209 ? 4.194 -4.001 -19.216 1.00 87.50 209 SER A O 1
ATOM 1754 N N . ASP A 1 210 ? 4.287 -5.292 -21.059 1.00 92.12 210 ASP A N 1
ATOM 1755 C CA . ASP A 1 210 ? 5.534 -5.981 -20.716 1.00 92.12 210 ASP A CA 1
ATOM 1756 C C . ASP A 1 210 ? 6.751 -5.045 -20.790 1.00 92.12 210 ASP A C 1
ATOM 1758 O O . ASP A 1 210 ? 7.435 -4.917 -21.805 1.00 92.12 210 ASP A O 1
ATOM 1762 N N . LEU A 1 211 ? 7.059 -4.387 -19.676 1.00 94.56 211 LEU A N 1
ATOM 1763 C CA . LEU A 1 211 ? 8.187 -3.460 -19.599 1.00 94.56 211 LEU A CA 1
ATOM 1764 C C . LEU A 1 211 ? 9.544 -4.148 -19.788 1.00 94.56 211 LEU A C 1
ATOM 1766 O O . LEU A 1 211 ? 10.476 -3.494 -20.260 1.00 94.56 211 LEU A O 1
ATOM 1770 N N . ASN A 1 212 ? 9.670 -5.437 -19.444 1.00 95.12 212 ASN A N 1
ATOM 1771 C CA . ASN A 1 212 ? 10.910 -6.180 -19.676 1.00 95.12 212 ASN A CA 1
ATOM 1772 C C . ASN A 1 212 ? 11.178 -6.293 -21.170 1.00 95.12 212 ASN A C 1
ATOM 1774 O O . ASN A 1 212 ? 12.301 -6.054 -21.603 1.00 95.12 212 ASN A O 1
ATOM 1778 N N . TYR A 1 213 ? 10.151 -6.599 -21.962 1.00 95.50 213 TYR A N 1
ATOM 1779 C CA . TYR A 1 213 ? 10.283 -6.695 -23.411 1.00 95.50 213 TYR A CA 1
ATOM 1780 C C . TYR A 1 213 ? 10.792 -5.385 -24.035 1.00 95.50 213 TYR A C 1
ATOM 1782 O O . TYR A 1 213 ? 11.729 -5.383 -24.838 1.00 95.50 213 TYR A O 1
ATOM 1790 N N . PHE A 1 214 ? 10.241 -4.250 -23.596 1.00 96.44 214 PHE A N 1
ATOM 1791 C CA . PHE A 1 214 ? 10.681 -2.918 -24.026 1.00 96.44 214 PHE A CA 1
ATOM 1792 C C . PHE A 1 214 ? 12.119 -2.618 -23.577 1.00 96.44 214 PHE A C 1
ATOM 1794 O O . PHE A 1 214 ? 12.917 -2.088 -24.354 1.00 96.44 214 PHE A O 1
ATOM 1801 N N . TYR A 1 215 ? 12.473 -2.977 -22.342 1.00 96.94 215 TYR A N 1
ATOM 1802 C CA . TYR A 1 215 ? 13.822 -2.787 -21.814 1.00 96.94 215 TYR A CA 1
ATOM 1803 C C . TYR A 1 215 ? 14.869 -3.627 -22.561 1.00 96.94 215 TYR A C 1
ATOM 1805 O O . TYR A 1 215 ? 15.930 -3.112 -22.919 1.00 96.94 215 TYR A O 1
ATOM 1813 N N . GLU A 1 216 ? 14.560 -4.889 -22.857 1.00 96.62 216 GLU A N 1
ATOM 1814 C CA . GLU A 1 216 ? 15.441 -5.800 -23.591 1.00 96.62 216 GLU A CA 1
ATOM 1815 C C . GLU A 1 216 ? 15.759 -5.294 -25.000 1.00 96.62 216 GLU A C 1
ATOM 1817 O O . GLU A 1 216 ? 16.908 -5.374 -25.438 1.00 96.62 216 GLU A O 1
ATOM 1822 N N . TYR A 1 217 ? 14.782 -4.703 -25.695 1.00 96.75 217 TYR A N 1
ATOM 1823 C CA . TYR A 1 217 ? 15.023 -4.054 -26.985 1.00 96.75 217 TYR A CA 1
ATOM 1824 C C . TYR A 1 217 ? 16.047 -2.914 -26.874 1.00 96.75 217 TYR A C 1
ATOM 1826 O O . TYR A 1 217 ? 17.050 -2.903 -27.593 1.00 96.75 217 TYR A O 1
ATOM 1834 N N . ILE A 1 218 ? 15.837 -1.982 -25.937 1.00 96.88 218 ILE A N 1
ATOM 1835 C CA . ILE A 1 218 ? 16.747 -0.847 -25.718 1.00 96.88 218 ILE A CA 1
ATOM 1836 C C . ILE A 1 218 ? 18.151 -1.332 -25.356 1.00 96.88 218 ILE A C 1
ATOM 1838 O O . ILE A 1 218 ? 19.142 -0.803 -25.867 1.00 96.88 218 ILE A O 1
ATOM 1842 N N . ARG A 1 219 ? 18.237 -2.367 -24.516 1.00 96.69 219 ARG A N 1
ATOM 1843 C CA . ARG A 1 219 ? 19.499 -2.987 -24.121 1.00 96.69 219 ARG A CA 1
ATOM 1844 C C . ARG A 1 219 ? 20.239 -3.577 -25.320 1.00 96.69 219 ARG A C 1
ATOM 1846 O O . ARG A 1 219 ? 21.402 -3.240 -25.521 1.00 96.69 219 ARG A O 1
ATOM 1853 N N . LYS A 1 220 ? 19.567 -4.384 -26.151 1.00 96.69 220 LYS A N 1
ATOM 1854 C CA . LYS A 1 220 ? 20.148 -4.969 -27.373 1.00 96.69 220 LYS A CA 1
ATOM 1855 C C . LYS A 1 220 ? 20.711 -3.894 -28.305 1.00 96.69 220 LYS A C 1
ATOM 1857 O O . LYS A 1 220 ? 21.833 -4.039 -28.783 1.00 96.69 220 LYS A O 1
ATOM 1862 N N . VAL A 1 221 ? 19.963 -2.814 -28.550 1.00 97.56 221 VAL A N 1
ATOM 1863 C CA . VAL A 1 221 ? 20.409 -1.706 -29.415 1.00 97.56 221 VAL A CA 1
ATOM 1864 C C . VAL A 1 221 ? 21.667 -1.036 -28.855 1.00 97.56 221 VAL A C 1
ATOM 1866 O O . VAL A 1 221 ? 22.640 -0.826 -29.584 1.00 97.56 221 VAL A O 1
ATOM 1869 N N . LEU A 1 222 ? 21.669 -0.719 -27.558 1.00 96.62 222 LEU A N 1
ATOM 1870 C CA . LEU A 1 222 ? 22.798 -0.056 -26.913 1.00 96.62 222 LEU A CA 1
ATOM 1871 C C . LEU A 1 222 ? 24.048 -0.948 -26.879 1.00 96.62 222 LEU A C 1
ATOM 1873 O O . LEU A 1 222 ? 25.115 -0.529 -27.327 1.00 96.62 222 LEU A O 1
ATOM 1877 N N . GLU A 1 223 ? 23.916 -2.154 -26.327 1.00 95.62 223 GLU A N 1
ATOM 1878 C CA . GLU A 1 223 ? 25.039 -3.040 -26.005 1.00 95.62 223 GLU A CA 1
ATOM 1879 C C . GLU A 1 223 ? 25.636 -3.695 -27.250 1.00 95.62 223 GLU A C 1
ATOM 1881 O O . GLU A 1 223 ? 26.856 -3.811 -27.358 1.00 95.62 223 GLU A O 1
ATOM 1886 N N . ASN A 1 224 ? 24.801 -4.086 -28.217 1.00 96.69 224 ASN A N 1
ATOM 1887 C CA . ASN A 1 224 ? 25.285 -4.834 -29.376 1.00 96.69 224 ASN A CA 1
ATOM 1888 C C . ASN A 1 224 ? 25.708 -3.931 -30.534 1.00 96.69 224 ASN A C 1
ATOM 1890 O O . ASN A 1 224 ? 26.476 -4.382 -31.383 1.00 96.69 224 ASN A O 1
ATOM 1894 N N . VAL A 1 225 ? 25.234 -2.681 -30.585 1.00 97.06 225 VAL A N 1
ATOM 1895 C CA . VAL A 1 225 ? 25.522 -1.769 -31.700 1.00 97.06 225 VAL A CA 1
ATOM 1896 C C . VAL A 1 225 ? 26.141 -0.463 -31.219 1.00 97.06 225 VAL A C 1
ATOM 1898 O O . VAL A 1 225 ? 27.321 -0.221 -31.473 1.00 97.06 225 VAL A O 1
ATOM 1901 N N . LEU A 1 226 ? 25.387 0.385 -30.514 1.00 96.00 226 LEU A N 1
ATOM 1902 C CA . LEU A 1 226 ? 25.782 1.789 -30.334 1.00 96.00 226 LEU A CA 1
ATOM 1903 C C . LEU A 1 226 ? 27.054 1.977 -29.491 1.00 96.00 226 LEU A C 1
ATOM 1905 O O . LEU A 1 226 ? 27.809 2.919 -29.732 1.00 96.00 226 LEU A O 1
ATOM 1909 N N . ILE A 1 227 ? 27.346 1.076 -28.548 1.00 94.69 227 ILE A N 1
ATOM 1910 C CA . ILE A 1 227 ? 28.539 1.183 -27.691 1.00 94.69 227 ILE A CA 1
ATOM 1911 C C . ILE A 1 227 ? 29.865 1.062 -28.465 1.00 94.69 227 ILE A C 1
ATOM 1913 O O . ILE A 1 227 ? 30.884 1.610 -28.036 1.00 94.69 227 ILE A O 1
ATOM 1917 N N . LYS A 1 228 ? 29.857 0.407 -29.635 1.00 95.75 228 LYS A N 1
ATOM 1918 C CA . LYS A 1 228 ? 31.032 0.277 -30.516 1.00 95.75 228 LYS A CA 1
ATOM 1919 C C . LYS A 1 228 ? 31.465 1.625 -31.107 1.00 95.75 228 LYS A C 1
ATOM 1921 O O . LYS A 1 228 ? 32.627 1.797 -31.461 1.00 95.75 228 LYS A O 1
ATOM 1926 N N . TYR A 1 229 ? 30.543 2.585 -31.176 1.00 96.00 229 TYR A N 1
ATOM 1927 C CA . TYR A 1 229 ? 30.706 3.868 -31.862 1.00 96.00 229 TYR A CA 1
ATOM 1928 C C . TYR A 1 229 ? 30.858 5.044 -30.891 1.00 96.00 229 TYR A C 1
ATOM 1930 O O . TYR A 1 229 ? 30.545 6.183 -31.225 1.00 96.00 229 TYR A O 1
ATOM 1938 N N . THR A 1 230 ? 31.377 4.798 -29.687 1.00 93.81 230 THR A N 1
ATOM 1939 C CA . THR A 1 230 ? 31.632 5.845 -28.678 1.00 93.81 230 THR A CA 1
ATOM 1940 C C . THR A 1 230 ? 32.633 6.914 -29.132 1.00 93.81 230 THR A C 1
ATOM 1942 O O . THR A 1 230 ? 32.647 8.008 -28.573 1.00 93.81 230 THR A O 1
ATOM 1945 N N . SER A 1 231 ? 33.442 6.641 -30.160 1.00 94.06 231 SER A N 1
ATOM 1946 C CA . SER A 1 231 ? 34.324 7.624 -30.805 1.00 94.06 231 SER A CA 1
ATOM 1947 C C . SER A 1 231 ? 33.594 8.572 -31.771 1.00 94.06 231 SER A C 1
ATOM 1949 O O . SER A 1 231 ? 34.108 9.655 -32.059 1.00 94.06 231 SER A O 1
ATOM 1951 N N . ASN A 1 232 ? 32.399 8.211 -32.253 1.00 95.38 232 ASN A N 1
ATOM 1952 C CA . ASN A 1 232 ? 31.567 9.057 -33.106 1.00 95.38 232 ASN A CA 1
ATOM 1953 C C . ASN A 1 232 ? 30.770 10.042 -32.236 1.00 95.38 232 ASN A C 1
ATOM 1955 O O . ASN A 1 232 ? 29.923 9.633 -31.444 1.00 95.38 232 ASN A O 1
ATOM 1959 N N . GLN A 1 233 ? 31.014 11.346 -32.395 1.00 95.31 233 GLN A N 1
ATOM 1960 C CA . GLN A 1 233 ? 30.399 12.382 -31.551 1.00 95.31 233 GLN A CA 1
ATOM 1961 C C . GLN A 1 233 ? 28.870 12.417 -31.647 1.00 95.31 233 GLN A C 1
ATOM 1963 O O . GLN A 1 233 ? 28.195 12.630 -30.639 1.00 95.31 233 GLN A O 1
ATOM 1968 N N . THR A 1 234 ? 28.313 12.156 -32.830 1.00 95.69 234 THR A N 1
ATOM 1969 C CA . THR A 1 234 ? 26.863 12.115 -33.036 1.00 95.69 234 THR A CA 1
ATOM 1970 C C . THR A 1 234 ? 26.246 10.962 -32.251 1.00 95.69 234 THR A C 1
ATOM 1972 O O . THR A 1 234 ? 25.309 11.180 -31.483 1.00 95.69 234 THR A O 1
ATOM 1975 N N . VAL A 1 235 ? 26.812 9.753 -32.356 1.00 95.62 235 VAL A N 1
ATOM 1976 C CA . VAL A 1 235 ? 26.340 8.585 -31.589 1.00 95.62 235 VAL A CA 1
ATOM 1977 C C . VAL A 1 235 ? 26.529 8.808 -30.088 1.00 95.62 235 VAL A C 1
ATOM 1979 O O . VAL A 1 235 ? 25.589 8.624 -29.311 1.00 95.62 235 VAL A O 1
ATOM 1982 N N . LEU A 1 236 ? 27.715 9.272 -29.682 1.00 95.88 236 LEU A N 1
ATOM 1983 C CA . LEU A 1 236 ? 28.063 9.547 -28.289 1.00 95.88 236 LEU A CA 1
ATOM 1984 C C . LEU A 1 236 ? 27.069 10.511 -27.628 1.00 95.88 236 LEU A C 1
ATOM 1986 O O . LEU A 1 236 ? 26.660 10.275 -26.491 1.00 95.88 236 LEU A O 1
ATOM 1990 N N . SER A 1 237 ? 26.626 11.549 -28.346 1.00 96.12 237 SER A N 1
ATOM 1991 C CA . SER A 1 237 ? 25.665 12.538 -27.837 1.00 96.12 237 SER A CA 1
ATOM 1992 C C . SER A 1 237 ? 24.290 11.951 -27.484 1.00 96.12 237 SER A C 1
ATOM 1994 O O . SER A 1 237 ? 23.548 12.530 -26.688 1.00 96.12 237 SER A O 1
ATOM 1996 N N . HIS A 1 238 ? 23.952 10.782 -28.033 1.00 96.44 238 HIS A N 1
ATOM 1997 C CA . HIS A 1 238 ? 22.673 10.117 -27.818 1.00 96.44 238 HIS A CA 1
ATOM 1998 C C . HIS A 1 238 ? 22.713 8.976 -26.795 1.00 96.44 238 HIS A C 1
ATOM 2000 O O . HIS A 1 238 ? 21.664 8.637 -26.242 1.00 96.44 238 HIS A O 1
ATOM 2006 N N . LEU A 1 239 ? 23.892 8.429 -26.471 1.00 95.12 239 LEU A N 1
ATOM 2007 C CA . LEU A 1 239 ? 24.038 7.375 -25.455 1.00 95.12 239 LEU A CA 1
ATOM 2008 C C . LEU A 1 239 ? 23.427 7.734 -24.082 1.00 95.12 239 LEU A C 1
ATOM 2010 O O . LEU A 1 239 ? 22.829 6.846 -23.465 1.00 95.12 239 LEU A O 1
ATOM 2014 N N . PRO A 1 240 ? 23.481 8.997 -23.597 1.00 95.88 240 PRO A N 1
ATOM 2015 C CA . PRO A 1 240 ? 22.810 9.373 -22.354 1.00 95.88 240 PRO A CA 1
ATOM 2016 C C . PRO A 1 240 ? 21.309 9.059 -22.337 1.00 95.88 240 PRO A C 1
ATOM 2018 O O . PRO A 1 240 ? 20.805 8.644 -21.301 1.00 95.88 240 PRO A O 1
ATOM 2021 N N . LYS A 1 241 ? 20.600 9.152 -23.472 1.00 97.38 241 LYS A N 1
ATOM 2022 C CA . LYS A 1 241 ? 19.157 8.856 -23.533 1.00 97.38 241 LYS A CA 1
ATOM 2023 C C . LYS A 1 241 ? 18.855 7.379 -23.247 1.00 97.38 241 LYS A C 1
ATOM 2025 O O . LYS A 1 241 ? 17.915 7.067 -22.516 1.00 97.38 241 LYS A O 1
ATOM 2030 N N . PHE A 1 242 ? 19.681 6.469 -23.770 1.00 97.19 242 PHE A N 1
ATOM 2031 C CA . PHE A 1 242 ? 19.579 5.029 -23.497 1.00 97.19 242 PHE A CA 1
ATOM 2032 C C . PHE A 1 242 ? 19.880 4.713 -22.029 1.00 97.19 242 PHE A C 1
ATOM 2034 O O . PHE A 1 242 ? 19.166 3.929 -21.394 1.00 97.19 242 PHE A O 1
ATOM 2041 N N . ARG A 1 243 ? 20.912 5.359 -21.469 1.00 95.19 243 ARG A N 1
ATOM 2042 C CA . ARG A 1 243 ? 21.241 5.258 -20.043 1.00 95.19 243 ARG A CA 1
ATOM 2043 C C . ARG A 1 243 ? 20.075 5.732 -19.182 1.00 95.19 243 ARG A C 1
ATOM 2045 O O . ARG A 1 243 ? 19.671 5.004 -18.285 1.00 95.19 243 ARG A O 1
ATOM 2052 N N . ASP A 1 244 ? 19.534 6.915 -19.448 1.00 97.00 244 ASP A N 1
ATOM 2053 C CA . ASP A 1 244 ? 18.491 7.526 -18.621 1.00 97.00 244 ASP A CA 1
ATOM 2054 C C . ASP A 1 244 ? 17.194 6.701 -18.659 1.00 97.00 244 ASP A C 1
ATOM 2056 O O . ASP A 1 244 ? 16.573 6.480 -17.621 1.00 97.00 244 ASP A O 1
ATOM 2060 N N . THR A 1 245 ? 16.858 6.128 -19.819 1.00 98.06 245 THR A N 1
ATOM 2061 C CA . THR A 1 245 ? 15.738 5.179 -19.964 1.00 98.06 245 THR A CA 1
ATOM 2062 C C . THR A 1 245 ? 15.975 3.895 -19.161 1.00 98.06 245 THR A C 1
ATOM 2064 O O . THR A 1 245 ? 15.080 3.399 -18.478 1.00 98.06 245 THR A O 1
ATOM 2067 N N . SER A 1 246 ? 17.207 3.375 -19.172 1.00 96.69 246 SER A N 1
ATOM 2068 C CA . SER A 1 246 ? 17.593 2.205 -18.368 1.00 96.69 246 SER A CA 1
ATOM 2069 C C . SER A 1 246 ? 17.564 2.490 -16.864 1.00 96.69 246 SER A C 1
ATOM 2071 O O . SER A 1 246 ? 17.185 1.629 -16.071 1.00 96.69 246 SER A O 1
ATOM 2073 N N . VAL A 1 247 ? 17.964 3.698 -16.458 1.00 97.31 247 VAL A N 1
ATOM 2074 C CA . VAL A 1 247 ? 17.875 4.158 -15.068 1.00 97.31 247 VAL A CA 1
ATOM 2075 C C . VAL A 1 247 ? 16.415 4.236 -14.639 1.00 97.31 247 VAL A C 1
ATOM 2077 O O . VAL A 1 247 ? 16.091 3.733 -13.569 1.00 97.31 247 VAL A O 1
ATOM 2080 N N . LEU A 1 248 ? 15.531 4.775 -15.482 1.00 97.88 248 LEU A N 1
ATOM 2081 C CA . LEU A 1 248 ? 14.101 4.838 -15.192 1.00 97.88 248 LEU A CA 1
ATOM 2082 C C . LEU A 1 248 ? 13.473 3.447 -15.030 1.00 97.88 248 LEU A C 1
ATOM 2084 O O . LEU A 1 248 ? 12.688 3.238 -14.109 1.00 97.88 248 LEU A O 1
ATOM 2088 N N . PHE A 1 249 ? 13.849 2.477 -15.864 1.00 97.81 249 PHE A N 1
ATOM 2089 C CA . PHE A 1 249 ? 13.400 1.093 -15.694 1.00 97.81 249 PHE A CA 1
ATOM 2090 C C . PHE A 1 249 ? 13.777 0.526 -14.314 1.00 97.81 249 PHE A C 1
ATOM 2092 O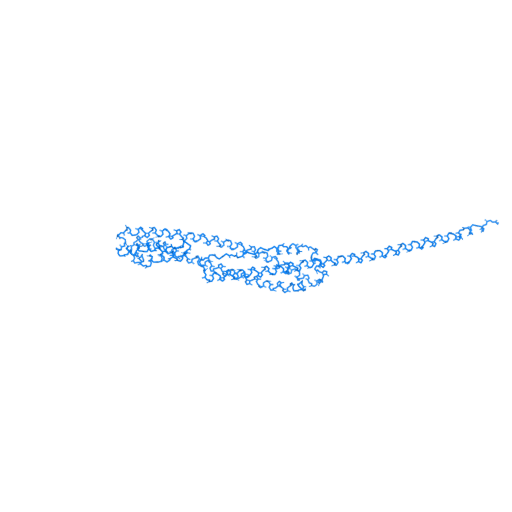 O . PHE A 1 249 ? 12.932 -0.009 -13.595 1.00 97.81 249 PHE A O 1
ATOM 2099 N N . ARG A 1 250 ? 15.037 0.709 -13.897 1.00 96.88 250 ARG A N 1
ATOM 2100 C CA . ARG A 1 250 ? 15.505 0.286 -12.564 1.00 96.88 250 ARG A CA 1
ATOM 2101 C C . ARG A 1 250 ? 14.829 1.065 -11.440 1.00 96.88 250 ARG A C 1
ATOM 2103 O O . ARG A 1 250 ? 14.568 0.503 -10.381 1.00 96.88 250 ARG A O 1
ATOM 2110 N N . GLU A 1 251 ? 14.547 2.346 -11.658 1.00 97.00 251 GLU A N 1
ATOM 2111 C CA . GLU A 1 251 ? 13.821 3.191 -10.712 1.00 97.00 251 GLU A CA 1
ATOM 2112 C C . GLU A 1 251 ? 12.414 2.637 -10.456 1.00 97.00 251 GLU A C 1
ATOM 2114 O O . GLU A 1 251 ? 12.017 2.551 -9.300 1.00 97.00 251 GLU A O 1
ATOM 2119 N N . ILE A 1 252 ? 11.687 2.192 -11.489 1.00 97.31 252 ILE A N 1
ATOM 2120 C CA . ILE A 1 252 ? 10.366 1.556 -11.329 1.00 97.31 252 ILE A CA 1
ATOM 2121 C C . ILE A 1 252 ? 10.463 0.347 -10.386 1.00 97.31 252 ILE A C 1
ATOM 2123 O O . ILE A 1 252 ? 9.743 0.285 -9.389 1.00 97.31 252 ILE A O 1
ATOM 2127 N N . GLN A 1 253 ? 11.408 -0.565 -10.639 1.00 96.38 253 GLN A N 1
ATOM 2128 C CA . GLN A 1 253 ? 11.626 -1.743 -9.789 1.00 96.38 253 GLN A CA 1
ATOM 2129 C C . GLN A 1 253 ? 11.996 -1.363 -8.352 1.00 96.38 253 GLN A C 1
ATOM 2131 O O . GLN A 1 253 ? 11.472 -1.933 -7.394 1.00 96.38 253 GLN A O 1
ATOM 2136 N N . LEU A 1 254 ? 12.897 -0.391 -8.189 1.00 96.88 254 LEU A N 1
ATOM 2137 C CA . LEU A 1 254 ? 13.340 0.078 -6.880 1.00 96.88 254 LEU A CA 1
ATOM 2138 C C . LEU A 1 254 ? 12.183 0.683 -6.082 1.00 96.88 254 LEU A C 1
ATOM 2140 O O . LEU A 1 254 ? 12.032 0.390 -4.902 1.00 96.88 254 LEU A O 1
ATOM 2144 N N . GLN A 1 255 ? 11.353 1.506 -6.718 1.00 97.06 255 GLN A N 1
ATOM 2145 C CA . GLN A 1 255 ? 10.228 2.163 -6.059 1.00 97.06 255 GLN A CA 1
ATOM 2146 C C . GLN A 1 255 ? 9.142 1.158 -5.659 1.00 97.06 255 GLN A C 1
ATOM 2148 O O . GLN A 1 255 ? 8.609 1.257 -4.556 1.00 97.06 255 GLN A O 1
ATOM 2153 N N . ASN A 1 256 ? 8.875 0.148 -6.491 1.00 96.50 256 ASN A N 1
ATOM 2154 C CA . ASN A 1 256 ? 7.956 -0.936 -6.135 1.00 96.50 256 ASN A CA 1
ATOM 2155 C C . ASN A 1 256 ? 8.507 -1.801 -4.993 1.00 96.50 256 ASN A C 1
ATOM 2157 O O . ASN A 1 256 ? 7.765 -2.156 -4.079 1.00 96.50 256 ASN A O 1
ATOM 2161 N N . ASN A 1 257 ? 9.817 -2.069 -4.978 1.00 97.06 257 ASN A N 1
ATOM 2162 C CA . ASN A 1 257 ? 10.466 -2.742 -3.853 1.00 97.06 257 ASN A CA 1
ATOM 2163 C C . ASN A 1 257 ? 10.370 -1.920 -2.559 1.00 97.06 257 ASN A C 1
ATOM 2165 O O . ASN A 1 257 ? 10.032 -2.481 -1.520 1.00 97.06 257 ASN A O 1
ATOM 2169 N N . ASN A 1 258 ? 10.621 -0.610 -2.612 1.00 96.38 258 ASN A N 1
ATOM 2170 C CA . ASN A 1 258 ? 10.501 0.269 -1.446 1.00 96.38 258 ASN A CA 1
ATOM 2171 C C . ASN A 1 258 ? 9.068 0.265 -0.902 1.00 96.38 258 ASN A C 1
ATOM 2173 O O . ASN A 1 258 ? 8.864 0.051 0.290 1.00 96.38 258 ASN A O 1
ATOM 2177 N N . HIS A 1 259 ? 8.075 0.408 -1.784 1.00 96.12 259 HIS A N 1
ATOM 2178 C CA . HIS A 1 259 ? 6.667 0.358 -1.400 1.00 96.12 259 HIS A CA 1
ATOM 2179 C C . HIS A 1 259 ? 6.288 -0.987 -0.762 1.00 96.12 259 HIS A C 1
ATOM 2181 O O . HIS A 1 259 ? 5.597 -1.027 0.253 1.00 96.12 259 HIS A O 1
ATOM 2187 N N . LYS A 1 260 ? 6.784 -2.104 -1.305 1.00 96.38 260 LYS A N 1
ATOM 2188 C CA . LYS A 1 260 ? 6.603 -3.438 -0.718 1.00 96.38 260 LYS A CA 1
ATOM 2189 C C . LYS A 1 260 ? 7.165 -3.517 0.709 1.00 96.38 260 LYS A C 1
ATOM 2191 O O . LYS A 1 260 ? 6.495 -4.059 1.587 1.00 96.38 260 LYS A O 1
ATOM 2196 N N . GLU A 1 261 ? 8.365 -2.991 0.960 1.00 97.00 261 GLU A N 1
ATOM 2197 C CA . GLU A 1 261 ? 8.948 -2.982 2.312 1.00 97.00 261 GLU A CA 1
ATOM 2198 C C . GLU A 1 261 ? 8.140 -2.102 3.284 1.00 97.00 261 GLU A C 1
ATOM 2200 O O . GLU A 1 261 ? 7.914 -2.504 4.426 1.00 97.00 261 GLU A O 1
ATOM 2205 N N . GLU A 1 262 ? 7.620 -0.955 2.835 1.00 94.94 262 GLU A N 1
ATOM 2206 C CA . GLU A 1 262 ? 6.703 -0.121 3.631 1.00 94.94 262 GLU A CA 1
ATOM 2207 C C . GLU A 1 262 ? 5.420 -0.886 4.005 1.00 94.94 262 GLU A C 1
ATOM 2209 O O . GLU A 1 262 ? 5.020 -0.915 5.171 1.00 94.94 262 GLU A O 1
ATOM 2214 N N . LEU A 1 263 ? 4.794 -1.573 3.041 1.00 94.94 263 LEU A N 1
ATOM 2215 C CA . LEU A 1 263 ? 3.595 -2.390 3.278 1.00 94.94 263 LEU A CA 1
ATOM 2216 C C . LEU A 1 263 ? 3.860 -3.526 4.270 1.00 94.94 263 LEU A C 1
ATOM 2218 O O . LEU A 1 263 ? 3.011 -3.824 5.114 1.00 94.94 263 LEU A O 1
ATOM 2222 N N . LYS A 1 264 ? 5.042 -4.145 4.195 1.00 95.44 264 LYS A N 1
ATOM 2223 C CA . LYS A 1 264 ? 5.466 -5.189 5.128 1.00 95.44 264 LYS A CA 1
ATOM 2224 C C . LYS A 1 264 ? 5.577 -4.650 6.556 1.00 95.44 264 LYS A C 1
ATOM 2226 O O . LYS A 1 264 ? 5.000 -5.240 7.468 1.00 95.44 264 LYS A O 1
ATOM 2231 N N . GLN A 1 265 ? 6.225 -3.500 6.741 1.00 94.31 265 GLN A N 1
ATOM 2232 C CA . GLN A 1 265 ? 6.335 -2.838 8.047 1.00 94.31 265 GLN A CA 1
ATOM 2233 C C . GLN A 1 265 ? 4.963 -2.463 8.623 1.00 94.31 265 GLN A C 1
ATOM 2235 O O . GLN A 1 265 ? 4.709 -2.663 9.815 1.00 94.31 265 GLN A O 1
ATOM 2240 N N . ILE A 1 266 ? 4.048 -1.964 7.787 1.00 92.94 266 ILE A N 1
ATOM 2241 C CA . ILE A 1 266 ? 2.670 -1.670 8.203 1.00 92.94 266 ILE A CA 1
ATOM 2242 C C . ILE A 1 266 ? 1.948 -2.954 8.624 1.00 92.94 266 ILE A C 1
ATOM 2244 O O . ILE A 1 266 ? 1.317 -2.962 9.680 1.00 92.94 266 ILE A O 1
ATOM 2248 N N . SER A 1 267 ? 2.059 -4.042 7.852 1.00 93.44 267 SER A N 1
ATOM 2249 C CA . SER A 1 267 ? 1.447 -5.337 8.194 1.00 93.44 267 SER A CA 1
ATOM 2250 C C . SER A 1 267 ? 1.941 -5.857 9.548 1.00 93.44 267 SER A C 1
ATOM 2252 O O . SER A 1 267 ? 1.136 -6.215 10.409 1.00 93.44 267 SER A O 1
ATOM 2254 N N . GLU A 1 268 ? 3.257 -5.843 9.777 1.00 94.38 268 GLU A N 1
ATOM 2255 C CA . GLU A 1 268 ? 3.865 -6.255 11.048 1.00 94.38 268 GLU A CA 1
ATOM 2256 C C . GLU A 1 268 ? 3.382 -5.384 12.213 1.00 94.38 268 GLU A C 1
ATOM 2258 O O . GLU A 1 268 ? 2.981 -5.898 13.260 1.00 94.38 268 GLU A O 1
ATOM 2263 N N . THR A 1 269 ? 3.338 -4.066 12.020 1.00 92.69 269 THR A N 1
ATOM 2264 C CA . THR A 1 269 ? 2.885 -3.139 13.061 1.00 92.69 269 THR A CA 1
ATOM 2265 C C . THR A 1 269 ? 1.397 -3.324 13.373 1.00 92.69 269 THR A C 1
ATOM 2267 O O . THR A 1 269 ? 1.019 -3.366 14.543 1.00 92.69 269 THR A O 1
ATOM 2270 N N . LEU A 1 270 ? 0.549 -3.509 12.354 1.00 92.31 270 LEU A N 1
ATOM 2271 C CA . LEU A 1 270 ? -0.877 -3.797 12.530 1.00 92.31 270 LEU A CA 1
ATOM 2272 C C . LEU A 1 270 ? -1.095 -5.082 13.329 1.00 92.31 270 LEU A C 1
ATOM 2274 O O . LEU A 1 270 ? -1.921 -5.089 14.240 1.00 92.31 270 LEU A O 1
ATOM 2278 N N . LYS A 1 271 ? -0.344 -6.146 13.027 1.00 94.94 271 LYS A N 1
ATOM 2279 C CA . LYS A 1 271 ? -0.411 -7.418 13.764 1.00 94.94 271 LYS A CA 1
ATOM 2280 C C . LYS A 1 271 ? 0.011 -7.246 15.221 1.00 94.94 271 LYS A C 1
ATOM 2282 O O . LYS A 1 271 ? -0.693 -7.710 16.111 1.00 94.94 271 LYS A O 1
ATOM 2287 N N . ASN A 1 272 ? 1.101 -6.527 15.480 1.00 94.31 272 ASN A N 1
ATOM 2288 C CA . ASN A 1 272 ? 1.572 -6.278 16.844 1.00 94.31 272 ASN A CA 1
ATOM 2289 C C . ASN A 1 272 ? 0.547 -5.481 17.667 1.00 94.31 272 ASN A C 1
ATOM 2291 O O . ASN A 1 272 ? 0.235 -5.855 18.800 1.00 94.31 272 ASN A O 1
ATOM 2295 N N . THR A 1 273 ? -0.025 -4.418 17.094 1.00 93.81 273 THR A N 1
ATOM 2296 C CA . THR A 1 273 ? -1.087 -3.647 17.758 1.00 93.81 273 THR A CA 1
ATOM 2297 C C . THR A 1 273 ? -2.355 -4.480 17.937 1.00 93.81 273 THR A C 1
ATOM 2299 O O . THR A 1 273 ? -3.015 -4.372 18.968 1.00 93.81 273 THR A O 1
ATOM 2302 N N . LEU A 1 274 ? -2.686 -5.352 16.981 1.00 95.38 274 LEU A N 1
ATOM 2303 C CA . LEU A 1 274 ? -3.830 -6.256 17.079 1.00 95.38 274 LEU A CA 1
ATOM 2304 C C . LEU A 1 274 ? -3.697 -7.238 18.243 1.00 95.38 274 LEU A C 1
ATOM 2306 O O . LEU A 1 274 ? -4.675 -7.461 18.950 1.00 95.38 274 LEU A O 1
ATOM 2310 N N . GLU A 1 275 ? -2.517 -7.807 18.474 1.00 95.88 275 GLU A N 1
ATOM 2311 C CA . GLU A 1 275 ? -2.310 -8.716 19.605 1.00 95.88 275 GLU A CA 1
ATOM 2312 C C . GLU A 1 275 ? -2.476 -7.995 20.950 1.00 95.88 275 GLU A C 1
ATOM 2314 O O . GLU A 1 275 ? -3.117 -8.521 21.866 1.00 95.88 275 GLU A O 1
ATOM 2319 N N . LYS A 1 276 ? -2.013 -6.742 21.050 1.00 94.06 276 LYS A N 1
ATOM 2320 C CA . LYS A 1 276 ? -2.277 -5.899 22.224 1.00 94.06 276 LYS A CA 1
ATOM 2321 C C . LYS A 1 276 ? -3.772 -5.603 22.393 1.00 94.06 276 LYS A C 1
ATOM 2323 O O . LYS A 1 276 ? -4.309 -5.803 23.481 1.00 94.06 276 LYS A O 1
ATOM 2328 N N . TYR A 1 277 ? -4.455 -5.247 21.305 1.00 94.94 277 TYR A N 1
ATOM 2329 C CA . TYR A 1 277 ? -5.896 -4.997 21.295 1.00 94.94 277 TYR A CA 1
ATOM 2330 C C . TYR A 1 277 ? -6.707 -6.229 21.711 1.00 94.94 277 TYR A C 1
ATOM 2332 O O . TYR A 1 277 ? -7.629 -6.122 22.514 1.00 94.94 277 TYR A O 1
ATOM 2340 N N . LYS A 1 278 ? -6.337 -7.426 21.238 1.00 95.25 278 LYS A N 1
ATOM 2341 C CA . LYS A 1 278 ? -6.946 -8.700 21.658 1.00 95.25 278 LYS A CA 1
ATOM 2342 C C . LYS A 1 278 ? -6.741 -8.968 23.147 1.00 95.25 278 LYS A C 1
ATOM 2344 O O . LYS A 1 278 ? -7.678 -9.403 23.817 1.00 95.25 278 LYS A O 1
ATOM 2349 N N . SER A 1 279 ? -5.539 -8.708 23.664 1.00 94.31 279 SER A N 1
ATOM 2350 C CA . SER A 1 279 ? -5.230 -8.848 25.090 1.00 94.31 279 SER A CA 1
ATOM 2351 C C . SER A 1 279 ? -6.108 -7.925 25.940 1.00 94.31 279 SER A C 1
ATOM 2353 O O . SER A 1 279 ? -6.785 -8.396 26.859 1.00 94.31 279 SER A O 1
ATOM 2355 N N . ASP A 1 280 ? -6.168 -6.637 25.597 1.00 92.00 280 ASP A N 1
ATOM 2356 C CA . ASP A 1 280 ? -6.968 -5.642 26.321 1.00 92.00 280 ASP A CA 1
ATOM 2357 C C . ASP A 1 280 ? -8.481 -5.897 26.166 1.00 92.00 280 ASP A C 1
ATOM 2359 O O . ASP A 1 280 ? -9.256 -5.672 27.096 1.00 92.00 280 ASP A O 1
ATOM 2363 N N . ALA A 1 281 ? -8.912 -6.465 25.038 1.00 93.38 281 ALA A N 1
ATOM 2364 C CA . ALA A 1 281 ? -10.301 -6.842 24.784 1.00 93.38 281 ALA A CA 1
ATOM 2365 C C . ALA A 1 281 ? -10.714 -8.202 25.377 1.00 93.38 281 ALA A C 1
ATOM 2367 O O . ALA A 1 281 ? -11.894 -8.558 25.323 1.00 93.38 281 ALA A O 1
ATOM 2368 N N . SER A 1 282 ? -9.786 -8.985 25.930 1.00 91.12 282 SER A N 1
ATOM 2369 C CA . SER A 1 282 ? -10.041 -10.379 26.321 1.00 91.12 282 SER A CA 1
ATOM 2370 C C . SER A 1 282 ? -11.207 -10.540 27.304 1.00 91.12 282 SER A C 1
ATOM 2372 O O . SER A 1 282 ? -11.981 -11.488 27.196 1.00 91.12 282 SER A O 1
ATOM 2374 N N . GLU A 1 283 ? -11.390 -9.596 28.228 1.00 82.38 283 GLU A N 1
ATOM 2375 C CA . GLU A 1 283 ? -12.491 -9.608 29.199 1.00 82.38 283 GLU A CA 1
ATOM 2376 C C . GLU A 1 283 ? -13.839 -9.181 28.604 1.00 82.38 283 GLU A C 1
ATOM 2378 O O . GLU A 1 283 ? -14.874 -9.631 29.089 1.00 82.38 283 GLU A O 1
ATOM 2383 N N . LEU A 1 284 ? -13.837 -8.380 27.533 1.00 83.31 284 LEU A N 1
ATOM 2384 C CA . LEU A 1 284 ? -15.044 -8.011 26.785 1.00 83.31 284 LEU A CA 1
ATOM 2385 C C . LEU A 1 284 ? -15.551 -9.152 25.905 1.00 83.31 284 LEU A C 1
ATOM 2387 O O . LEU A 1 284 ? -16.737 -9.204 25.589 1.00 83.31 284 LEU A O 1
ATOM 2391 N N . ILE A 1 285 ? -14.646 -10.013 25.442 1.00 81.69 285 ILE A N 1
ATOM 2392 C CA . ILE A 1 285 ? -14.917 -11.019 24.408 1.00 81.69 285 ILE A CA 1
ATOM 2393 C C . ILE A 1 285 ? -15.376 -12.365 24.996 1.00 81.69 285 ILE A C 1
ATOM 2395 O O . ILE A 1 285 ? -15.932 -13.164 24.234 1.00 81.69 285 ILE A O 1
ATOM 2399 N N . LYS A 1 286 ? -15.200 -12.586 26.307 1.00 67.31 286 LYS A N 1
ATOM 2400 C CA . LYS A 1 286 ? -15.731 -13.751 27.043 1.00 67.31 286 LYS A CA 1
ATOM 2401 C C . LYS A 1 286 ? -17.238 -13.910 26.844 1.00 67.31 286 LYS A C 1
ATOM 2403 O O . LYS A 1 286 ? -17.654 -15.068 26.632 1.00 67.31 286 LYS A O 1
#